Protein AF-X0SQ34-F1 (afdb_monomer_lite)

Secondary structure (DSSP, 8-state):
-EEE-TT---SSTT------TT--S---SS-EEE-EEEEEEEETTTTEEEEEEEEEEEEGGGTEEEEEEEEEEE-SS-EEEE--TTTT--SS----TT--SEEEEETSPPTTSS-GGGHHHHHHTT----SSS--BTTB-SPPP-GGG-EEEEEEEETTEEEEEEEEESSSSEEEEEEEETTTTTEEEEEEEEETTEEEEEEEEEEEEETTEEEEEEEEEEEE-TTS-EEEEEEEE-S----SPPPPGGGG--PPPTT-EEEETTTTEEEEPPPTTS--EEHHHHHTT-

Organism: NCBI:txid412755

pLDDT: mean 91.39, std 11.98, range [37.41, 98.62]

Sequence (289 aa):
ETVVMRGAYSNEPDTLEQMPSDISGDVPPEDYKYDFDITLILDFNENRVRREFNREIFYLSEARFIPDSEVDLFDGKLFQNYAPLAANTSSRYRPPKYQPELTLVGTKAPMMFFRTIDKPVFLALGIVPTSKTPLTPRKLKLALAESYFSFGGKSRYKDREVVVLTYSRSAKMTCELWVDLSRDSSIVRVIHKGGSQETGRLEIAHQETKDGWYPKSWTWTTFDSQNRISSIDTVSVTEMAFGEMFDVAQFHVEPTPGMVVCDATRDVRYVQGKPGRPNIMVDSLKIKE

Foldseek 3Di:
DKKFAPPLDDPDPPDSDHQDPPQDDDQDPGIDDWDKDWDWDADQVLLWIKIWIWIWDQPRNPRDIWTWIWIWFDLSFWTKIATAQVRRDDPVDGPPLQDARMEGQGRDFDPPPDDPQNVQQLLQVVHDAALVRHCGSNPSDDDDDPVQWDWPQWDDDPHAIWTWIKGARDPQKIKIFTFGVVFVRRGQKMFIDRHPATQKIKGFDWDQDPVGIGGQKMKIWGADPVRHTRMIDIDGDPDDDPDDDDDSVSRDDDQDAQGWYQYPVVRFIWGDHDVPDDTHGPVVVVVVD

Structure (mmCIF, N/CA/C/O backbone):
data_AF-X0SQ34-F1
#
_entry.id   AF-X0SQ34-F1
#
loop_
_atom_site.group_PDB
_atom_site.id
_atom_site.type_symbol
_atom_site.label_atom_id
_atom_site.label_alt_id
_atom_site.label_comp_id
_atom_site.label_asym_id
_atom_site.label_entity_id
_atom_site.label_seq_id
_atom_site.pdbx_PDB_ins_code
_atom_site.Cartn_x
_atom_site.Cartn_y
_atom_site.Cartn_z
_atom_site.occupancy
_atom_site.B_iso_or_equiv
_atom_site.auth_seq_id
_atom_site.auth_comp_id
_atom_site.auth_asym_id
_atom_site.auth_atom_id
_atom_site.pdbx_PDB_model_num
ATOM 1 N N . GLU A 1 1 ? -10.624 6.491 -5.627 1.00 93.00 1 GLU A N 1
ATOM 2 C CA . GLU A 1 1 ? -10.433 7.945 -5.809 1.00 93.00 1 GLU A CA 1
ATOM 3 C C . GLU A 1 1 ? -9.508 8.482 -4.724 1.00 93.00 1 GLU A C 1
ATOM 5 O O . GLU A 1 1 ? -9.705 8.179 -3.549 1.00 93.00 1 GLU A O 1
ATOM 10 N N . THR A 1 2 ? -8.523 9.281 -5.106 1.00 89.88 2 THR A N 1
ATOM 11 C CA . THR A 1 2 ? -7.710 10.113 -4.220 1.00 89.88 2 THR A CA 1
ATOM 12 C C . THR A 1 2 ? -7.991 11.577 -4.523 1.00 89.88 2 THR A C 1
ATOM 14 O O . THR A 1 2 ? -8.048 11.971 -5.685 1.00 89.88 2 THR A O 1
ATOM 17 N N . VAL A 1 3 ? -8.107 12.387 -3.473 1.00 89.81 3 VAL A N 1
ATOM 18 C CA . VAL A 1 3 ? -8.137 13.849 -3.527 1.00 89.81 3 VAL A CA 1
ATOM 19 C C . VAL A 1 3 ? -6.891 14.385 -2.829 1.00 89.81 3 VAL A C 1
ATOM 21 O O . VAL A 1 3 ? -6.697 14.137 -1.638 1.00 89.81 3 VAL A O 1
ATOM 24 N N . VAL A 1 4 ? -6.052 15.125 -3.549 1.00 85.62 4 VAL A N 1
ATOM 25 C CA . VAL A 1 4 ? -4.894 15.841 -2.998 1.00 85.62 4 VAL A CA 1
ATOM 26 C C . VAL A 1 4 ? -5.234 17.319 -2.938 1.00 85.62 4 VAL A C 1
ATOM 28 O O . VAL A 1 4 ? -5.582 17.920 -3.955 1.00 85.62 4 VAL A O 1
ATOM 31 N N . MET A 1 5 ? -5.138 17.903 -1.746 1.00 86.25 5 MET A N 1
ATOM 32 C CA . MET A 1 5 ? -5.493 19.304 -1.552 1.00 86.25 5 MET A CA 1
ATOM 33 C C . MET A 1 5 ? -4.461 20.212 -2.217 1.00 86.25 5 MET A C 1
ATOM 35 O O . MET A 1 5 ? -3.254 19.942 -2.195 1.00 86.25 5 MET A O 1
ATOM 39 N N . ARG A 1 6 ? -4.921 21.329 -2.777 1.00 82.56 6 ARG A N 1
ATOM 40 C CA . ARG A 1 6 ? -4.040 22.337 -3.369 1.00 82.56 6 ARG A CA 1
ATOM 41 C C . ARG A 1 6 ? -2.921 22.732 -2.398 1.00 82.56 6 ARG A C 1
ATOM 43 O O . ARG A 1 6 ? -3.161 23.166 -1.272 1.00 82.56 6 ARG A O 1
ATOM 50 N N . GLY A 1 7 ? -1.682 22.667 -2.880 1.00 73.94 7 GLY A N 1
ATOM 51 C CA . GLY A 1 7 ? -0.488 23.031 -2.111 1.00 73.94 7 GLY A CA 1
ATOM 52 C C . GLY A 1 7 ? 0.046 21.910 -1.214 1.00 73.94 7 GLY A C 1
ATOM 53 O O . GLY A 1 7 ? 1.052 22.123 -0.543 1.00 73.94 7 GLY A O 1
ATOM 54 N N . ALA A 1 8 ? -0.576 20.727 -1.229 1.00 71.12 8 ALA A N 1
ATOM 55 C CA . ALA A 1 8 ? -0.140 19.531 -0.508 1.00 71.12 8 ALA A CA 1
ATOM 56 C C . ALA A 1 8 ? 0.511 18.489 -1.440 1.00 71.12 8 ALA A C 1
ATOM 58 O O . ALA A 1 8 ? 0.325 17.286 -1.273 1.00 71.12 8 ALA A O 1
ATOM 59 N N . TYR A 1 9 ? 1.258 18.946 -2.446 1.00 65.12 9 TYR A N 1
ATOM 60 C CA . TYR A 1 9 ? 1.935 18.063 -3.393 1.00 65.12 9 TYR A CA 1
ATOM 61 C C . TYR A 1 9 ? 3.178 17.462 -2.735 1.00 65.12 9 TYR A C 1
ATOM 63 O O . TYR A 1 9 ? 4.164 18.164 -2.512 1.00 65.12 9 TYR A O 1
ATOM 71 N N . SER A 1 10 ? 3.130 16.171 -2.420 1.00 51.31 10 SER A N 1
ATOM 72 C CA . SER A 1 10 ? 4.310 15.387 -2.068 1.00 51.31 10 SER A CA 1
ATOM 73 C C . SER A 1 10 ? 4.622 14.398 -3.186 1.00 51.31 10 SER A C 1
ATOM 75 O O . SER A 1 10 ? 3.721 13.894 -3.856 1.00 51.31 10 SER A O 1
ATOM 77 N N . ASN A 1 11 ? 5.910 14.113 -3.386 1.00 42.69 11 ASN A N 1
ATOM 78 C CA . ASN A 1 11 ? 6.345 13.079 -4.327 1.00 42.69 11 ASN A CA 1
ATOM 79 C C . ASN A 1 11 ? 6.162 11.660 -3.770 1.00 42.69 11 ASN A C 1
ATOM 81 O O . ASN A 1 11 ? 6.199 10.708 -4.537 1.00 42.69 11 ASN A O 1
ATOM 85 N N . GLU A 1 12 ? 5.908 11.511 -2.468 1.00 42.19 12 GLU A N 1
ATOM 86 C CA . GLU A 1 12 ? 5.560 10.245 -1.822 1.00 42.19 12 GLU A CA 1
ATOM 87 C C . GLU A 1 12 ? 4.684 10.499 -0.578 1.00 42.19 12 GLU A C 1
ATOM 89 O O . GLU A 1 12 ? 4.778 11.569 0.034 1.00 42.19 12 GLU A O 1
ATOM 94 N N . PRO A 1 13 ? 3.825 9.547 -0.169 1.00 37.41 13 PRO A N 1
ATOM 95 C CA . PRO A 1 13 ? 2.872 9.725 0.933 1.00 37.41 13 PRO A CA 1
ATOM 96 C C . PRO A 1 13 ? 3.484 9.973 2.327 1.00 37.41 13 PRO A C 1
ATOM 98 O O . PRO A 1 13 ? 2.730 10.298 3.240 1.00 37.41 13 PRO A O 1
ATOM 101 N N . ASP A 1 14 ? 4.807 9.869 2.512 1.00 39.81 14 ASP A N 1
ATOM 102 C CA . ASP A 1 14 ? 5.447 9.964 3.837 1.00 39.81 14 ASP A CA 1
ATOM 103 C C . ASP A 1 14 ? 6.488 11.096 3.994 1.00 39.81 14 ASP A C 1
ATOM 105 O O . ASP A 1 14 ? 7.053 11.256 5.080 1.00 39.81 14 ASP A O 1
ATOM 109 N N . THR A 1 15 ? 6.709 11.947 2.984 1.00 39.12 15 THR A N 1
ATOM 110 C CA . THR A 1 15 ? 7.595 13.120 3.106 1.00 39.12 15 THR A CA 1
ATOM 111 C C . THR A 1 15 ? 6.944 14.381 2.533 1.00 39.12 15 THR A C 1
ATOM 113 O O . THR A 1 15 ? 6.962 14.654 1.336 1.00 39.12 15 THR A O 1
ATOM 116 N N . LEU A 1 16 ? 6.371 15.202 3.420 1.00 41.66 16 LEU A N 1
ATOM 117 C CA . LEU A 1 16 ? 6.029 16.601 3.133 1.00 41.66 16 LEU A CA 1
ATOM 118 C C . LEU A 1 16 ? 7.324 17.430 3.064 1.00 41.66 16 LEU A C 1
ATOM 120 O O . LEU A 1 16 ? 7.581 18.274 3.922 1.00 41.66 16 LEU A O 1
ATOM 124 N N . GLU A 1 17 ? 8.187 17.147 2.092 1.00 45.94 17 GLU A N 1
ATOM 125 C CA . GLU A 1 17 ? 9.281 18.056 1.765 1.00 45.94 17 GLU A CA 1
ATOM 126 C C . GLU A 1 17 ? 8.731 19.245 0.975 1.00 45.94 17 GLU A C 1
ATOM 128 O O . GLU A 1 17 ? 7.802 19.121 0.175 1.00 45.94 17 GLU A O 1
ATOM 133 N N . GLN A 1 18 ? 9.270 20.430 1.265 1.00 52.47 18 GLN A N 1
ATOM 134 C CA . GLN A 1 18 ? 8.918 21.658 0.563 1.00 52.47 18 GLN A CA 1
ATOM 135 C C . GLN A 1 18 ? 9.184 21.470 -0.931 1.00 52.47 18 GLN A C 1
ATOM 137 O O . GLN A 1 18 ? 10.230 20.940 -1.303 1.00 52.47 18 GLN A O 1
ATOM 142 N N . MET A 1 19 ? 8.243 21.912 -1.770 1.00 56.28 19 MET A N 1
ATOM 143 C CA . MET A 1 19 ? 8.420 21.937 -3.220 1.00 56.28 19 MET A CA 1
ATOM 144 C C . MET A 1 19 ? 9.808 22.478 -3.581 1.00 56.28 19 MET A C 1
ATOM 146 O O . MET A 1 19 ? 10.145 23.578 -3.127 1.00 56.28 19 MET A O 1
ATOM 150 N N . PRO A 1 20 ? 10.596 21.750 -4.393 1.00 61.44 20 PRO A N 1
ATOM 151 C CA . PRO A 1 20 ? 11.814 22.297 -4.960 1.00 61.44 20 PRO A CA 1
ATOM 152 C C . PRO A 1 20 ? 11.520 23.653 -5.609 1.00 61.44 20 PRO A C 1
ATOM 154 O O . PRO A 1 20 ? 10.543 23.816 -6.342 1.00 61.44 20 PRO A O 1
ATOM 157 N N . SER A 1 21 ? 12.341 24.656 -5.304 1.00 59.69 21 SER A N 1
ATOM 158 C CA . SER A 1 21 ? 12.159 26.030 -5.791 1.00 59.69 21 SER A CA 1
ATOM 159 C C . SER A 1 21 ? 12.317 26.171 -7.313 1.00 59.69 21 SER A C 1
ATOM 161 O O . SER A 1 21 ? 12.107 27.252 -7.855 1.00 59.69 21 SER A O 1
ATOM 163 N N . ASP A 1 22 ? 12.730 25.100 -7.988 1.00 63.41 22 ASP A N 1
ATOM 164 C CA . ASP A 1 22 ? 13.074 24.996 -9.403 1.00 63.41 22 ASP A CA 1
ATOM 165 C C . ASP A 1 22 ? 12.063 24.179 -10.229 1.00 63.41 22 ASP A C 1
ATOM 167 O O . ASP A 1 22 ? 12.343 23.849 -11.383 1.00 63.41 22 ASP A O 1
ATOM 171 N N . ILE A 1 23 ? 10.870 23.882 -9.694 1.00 60.41 23 ILE A N 1
ATOM 172 C CA . ILE A 1 23 ? 9.804 23.264 -10.495 1.00 60.41 23 ILE A CA 1
ATOM 173 C C . ILE A 1 23 ? 9.396 24.235 -11.606 1.00 60.41 23 ILE A C 1
ATOM 175 O O . ILE A 1 23 ? 8.755 25.261 -11.375 1.00 60.41 23 ILE A O 1
ATOM 179 N N . SER A 1 24 ? 9.764 23.889 -12.836 1.00 56.50 24 SER A N 1
ATOM 180 C CA . SER A 1 24 ? 9.346 24.600 -14.038 1.00 56.50 24 SER A CA 1
ATOM 181 C C . SER A 1 24 ? 8.052 23.980 -14.562 1.00 56.50 24 SER A C 1
ATOM 183 O O . SER A 1 24 ? 8.059 23.090 -15.405 1.00 56.50 24 SER A O 1
ATOM 185 N N . GLY A 1 25 ? 6.915 24.431 -14.032 1.00 63.69 25 GLY A N 1
ATOM 186 C CA . GLY A 1 25 ? 5.612 24.074 -14.584 1.00 63.69 25 GLY A CA 1
ATOM 187 C C . GLY A 1 25 ? 4.428 24.483 -13.717 1.00 63.69 25 GLY A C 1
ATOM 188 O O . GLY A 1 25 ? 4.578 24.826 -12.544 1.00 63.69 25 GLY A O 1
ATOM 189 N N . ASP A 1 26 ? 3.244 24.453 -14.324 1.00 68.19 26 ASP A N 1
ATOM 190 C CA . ASP A 1 26 ? 1.996 24.830 -13.670 1.00 68.19 26 ASP A CA 1
ATOM 191 C C . ASP A 1 26 ? 1.563 23.718 -12.710 1.00 68.19 26 ASP A C 1
ATOM 193 O O . ASP A 1 26 ? 0.950 22.718 -13.086 1.00 68.19 26 ASP A O 1
ATOM 197 N N . VAL A 1 27 ? 1.897 23.894 -11.435 1.00 74.06 27 VAL A N 1
ATOM 198 C CA . VAL A 1 27 ? 1.287 23.135 -10.343 1.00 74.06 27 VAL A CA 1
ATOM 199 C C . VAL A 1 27 ? -0.235 23.341 -10.401 1.00 74.06 27 VAL A C 1
ATOM 201 O O . VAL A 1 27 ? -0.666 24.487 -10.570 1.00 74.06 27 VAL A O 1
ATOM 204 N N . PRO A 1 28 ? -1.068 22.292 -10.229 1.00 76.56 28 PRO A N 1
ATOM 205 C CA . PRO A 1 28 ? -2.512 22.447 -10.333 1.00 76.56 28 PRO A CA 1
ATOM 206 C C . PRO A 1 28 ? -3.041 23.574 -9.415 1.00 76.56 28 PRO A C 1
ATOM 208 O O . PRO A 1 28 ? -2.671 23.660 -8.236 1.00 76.56 28 PRO A O 1
ATOM 211 N N . PRO A 1 29 ? -3.880 24.489 -9.932 1.00 79.50 29 PRO A N 1
ATOM 212 C CA . PRO A 1 29 ? -4.368 25.636 -9.160 1.00 79.50 29 PRO A CA 1
ATOM 213 C C . PRO A 1 29 ? -5.489 25.273 -8.170 1.00 79.50 29 PRO A C 1
ATOM 215 O O . PRO A 1 29 ? -5.880 26.114 -7.352 1.00 79.50 29 PRO A O 1
ATOM 218 N N . GLU A 1 30 ? -5.995 24.042 -8.247 1.00 87.81 30 GLU A N 1
ATOM 219 C CA . GLU A 1 30 ? -7.148 23.497 -7.528 1.00 87.81 30 GLU A CA 1
ATOM 220 C C . GLU A 1 30 ? -6.803 22.128 -6.926 1.00 87.81 30 GLU A C 1
ATOM 222 O O . GLU A 1 30 ? -5.730 21.580 -7.189 1.00 87.81 30 GLU A O 1
ATOM 227 N N . ASP A 1 31 ? -7.707 21.586 -6.107 1.00 88.75 31 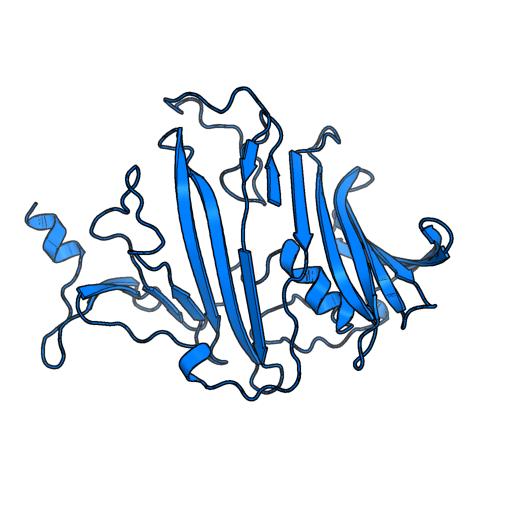ASP A N 1
ATOM 228 C CA . ASP A 1 31 ? -7.574 20.227 -5.587 1.00 88.75 31 ASP A CA 1
ATOM 229 C C . ASP A 1 31 ? -7.520 19.230 -6.742 1.00 88.75 31 ASP A C 1
ATOM 231 O O . ASP A 1 31 ? -8.298 19.298 -7.698 1.00 88.75 31 ASP A O 1
ATOM 235 N N . TYR A 1 32 ? -6.605 18.278 -6.634 1.00 85.81 32 TYR A N 1
ATOM 236 C CA . TYR A 1 32 ? -6.419 17.272 -7.657 1.00 85.81 32 TYR A CA 1
ATOM 237 C C . TYR A 1 32 ? -7.154 15.987 -7.295 1.00 85.81 32 TYR A C 1
ATOM 239 O O . TYR A 1 32 ? -7.077 15.529 -6.155 1.00 85.81 32 TYR A O 1
ATOM 247 N N . LYS A 1 33 ? -7.833 15.389 -8.277 1.00 90.56 33 LYS A N 1
ATOM 248 C CA . LYS A 1 33 ? -8.540 14.119 -8.126 1.00 90.56 33 LYS A CA 1
ATOM 249 C C . LYS A 1 33 ? -8.058 13.110 -9.146 1.00 90.56 33 LYS A C 1
ATOM 251 O O . LYS A 1 33 ? -7.963 13.439 -10.324 1.00 90.56 33 LYS A O 1
ATOM 256 N N . TYR A 1 34 ? -7.823 11.887 -8.694 1.00 89.31 34 TYR A N 1
ATOM 257 C CA . TYR A 1 34 ? -7.509 10.772 -9.575 1.00 89.31 34 TYR A CA 1
ATOM 258 C C . TYR A 1 34 ? -8.078 9.468 -9.053 1.00 89.31 34 TYR A C 1
ATOM 260 O O . TYR A 1 34 ? -8.228 9.264 -7.846 1.00 89.31 34 TYR A O 1
ATOM 268 N N . ASP A 1 35 ? -8.361 8.566 -9.978 1.00 92.69 35 ASP A N 1
ATOM 269 C CA . ASP A 1 35 ? -8.730 7.206 -9.645 1.00 92.69 35 ASP A CA 1
ATOM 270 C C . ASP A 1 35 ? -7.501 6.310 -9.565 1.00 92.69 35 ASP A C 1
ATOM 272 O O . ASP A 1 35 ? -6.458 6.553 -10.179 1.00 92.69 35 ASP A O 1
ATOM 276 N N . PHE A 1 36 ? -7.634 5.280 -8.742 1.00 95.31 36 PHE A N 1
ATOM 277 C CA . PHE A 1 36 ? -6.653 4.225 -8.622 1.00 95.31 36 PHE A CA 1
ATOM 278 C C . PHE A 1 36 ? -7.360 2.912 -8.322 1.00 95.31 36 PHE A C 1
ATOM 280 O O . PHE A 1 36 ? -8.404 2.898 -7.663 1.00 95.31 36 PHE A O 1
ATOM 287 N N . ASP A 1 37 ? -6.719 1.830 -8.736 1.00 96.94 37 ASP A N 1
ATOM 288 C CA . ASP A 1 37 ? -7.139 0.462 -8.493 1.00 96.94 37 ASP A CA 1
ATOM 289 C C . ASP A 1 37 ? -6.049 -0.285 -7.729 1.00 96.94 37 ASP A C 1
ATOM 291 O O . ASP A 1 37 ? -4.850 -0.100 -7.969 1.00 96.94 37 ASP A O 1
ATOM 295 N N . ILE A 1 38 ? -6.475 -1.144 -6.803 1.00 97.31 38 ILE A N 1
ATOM 296 C CA . ILE A 1 38 ? -5.591 -2.029 -6.044 1.00 97.31 38 ILE A CA 1
ATOM 297 C C . ILE A 1 38 ? -6.110 -3.451 -6.172 1.00 97.31 38 ILE A C 1
ATOM 299 O O . ILE A 1 38 ? -7.243 -3.729 -5.778 1.00 97.31 38 ILE A O 1
ATOM 303 N N . THR A 1 39 ? -5.246 -4.356 -6.617 1.00 97.94 39 THR A N 1
ATOM 304 C CA . THR A 1 39 ? -5.483 -5.798 -6.511 1.00 97.94 39 THR A CA 1
ATOM 305 C C . THR A 1 39 ? -4.537 -6.359 -5.466 1.00 97.94 39 THR A C 1
ATOM 307 O O . THR A 1 39 ? -3.321 -6.191 -5.566 1.00 97.94 39 THR A O 1
ATOM 310 N N . LEU A 1 40 ? -5.076 -7.045 -4.460 1.00 97.69 40 LEU A N 1
ATOM 311 C CA . LEU A 1 40 ? -4.281 -7.667 -3.409 1.00 97.69 40 LEU A CA 1
ATOM 312 C C . LEU A 1 40 ? -4.576 -9.164 -3.340 1.00 97.69 40 LEU A C 1
ATOM 314 O O . LEU A 1 40 ? -5.686 -9.564 -3.000 1.00 97.69 40 LEU A O 1
ATOM 318 N N . ILE A 1 41 ? -3.562 -9.983 -3.614 1.00 97.56 41 ILE A N 1
ATOM 319 C CA . ILE A 1 41 ? -3.618 -11.439 -3.465 1.00 97.56 41 ILE A CA 1
ATOM 320 C C . ILE A 1 41 ? -2.719 -11.832 -2.296 1.00 97.56 41 ILE A C 1
ATOM 322 O O . ILE A 1 41 ? -1.517 -11.548 -2.295 1.00 97.56 41 ILE A O 1
ATOM 326 N N . LEU A 1 42 ? -3.314 -12.485 -1.297 1.00 97.12 42 LEU A N 1
ATOM 327 C CA . LEU A 1 42 ? -2.654 -12.891 -0.058 1.00 97.12 42 LEU A CA 1
ATOM 328 C C . LEU A 1 42 ? -2.725 -14.407 0.099 1.00 97.12 42 LEU A C 1
ATOM 330 O O . LEU A 1 42 ? -3.790 -14.958 0.377 1.00 97.12 42 LEU A O 1
ATOM 334 N N . ASP A 1 43 ? -1.581 -15.077 0.004 1.00 97.06 43 ASP A N 1
ATOM 335 C CA . ASP A 1 43 ? -1.459 -16.474 0.403 1.00 97.06 43 ASP A CA 1
ATOM 336 C C . ASP A 1 43 ? -0.842 -16.574 1.799 1.00 97.06 43 ASP A C 1
ATOM 338 O O . ASP A 1 43 ? 0.374 -16.515 2.000 1.00 97.06 43 ASP A O 1
ATOM 342 N N . PHE A 1 44 ? -1.718 -16.767 2.777 1.00 95.00 44 PHE A N 1
ATOM 343 C CA . PHE A 1 44 ? -1.369 -16.909 4.184 1.00 95.00 44 PHE A CA 1
ATOM 344 C C . PHE A 1 44 ? -0.672 -18.229 4.543 1.00 95.00 44 PHE A C 1
ATOM 346 O O . PHE A 1 44 ? -0.105 -18.323 5.636 1.00 95.00 44 PHE A O 1
ATOM 353 N N . ASN A 1 45 ? -0.748 -19.258 3.699 1.00 94.00 45 ASN A N 1
ATOM 354 C CA . ASN A 1 45 ? -0.135 -20.557 3.978 1.00 94.00 45 ASN A CA 1
ATOM 355 C C . ASN A 1 45 ? 1.336 -20.552 3.574 1.00 94.00 45 ASN A C 1
ATOM 357 O O . ASN A 1 45 ? 2.188 -20.917 4.381 1.00 94.00 45 ASN A O 1
ATOM 361 N N . GLU A 1 46 ? 1.626 -20.032 2.385 1.00 95.38 46 GLU A N 1
ATOM 362 C CA . GLU A 1 46 ? 2.986 -19.982 1.840 1.00 95.38 46 GLU A CA 1
ATOM 363 C C . GLU A 1 46 ? 3.676 -18.619 2.051 1.00 95.38 46 GLU A C 1
ATOM 365 O O . GLU A 1 46 ? 4.828 -18.433 1.665 1.00 95.38 46 GLU A O 1
ATOM 370 N N . ASN A 1 47 ? 2.992 -17.655 2.685 1.00 96.00 47 ASN A N 1
ATOM 371 C CA . ASN A 1 47 ? 3.427 -16.257 2.815 1.00 96.00 47 ASN A CA 1
ATOM 372 C C . ASN A 1 47 ? 3.788 -15.640 1.456 1.00 96.00 47 ASN A C 1
ATOM 374 O O . ASN A 1 47 ? 4.845 -15.030 1.307 1.00 96.00 47 ASN A O 1
ATOM 378 N N . ARG A 1 48 ? 2.915 -15.810 0.460 1.00 97.50 48 ARG A N 1
ATOM 379 C CA . ARG A 1 48 ? 3.084 -15.213 -0.870 1.00 97.50 48 ARG A CA 1
ATOM 380 C C . ARG A 1 48 ? 2.163 -14.012 -1.009 1.00 97.50 48 ARG A C 1
ATOM 382 O O . ARG A 1 48 ? 1.048 -14.014 -0.486 1.00 97.50 48 ARG A O 1
ATOM 389 N N . VAL A 1 49 ? 2.642 -12.968 -1.671 1.00 98.00 49 VAL A N 1
ATOM 390 C CA . VAL A 1 49 ? 1.900 -11.717 -1.825 1.00 98.00 49 VAL A CA 1
ATOM 391 C C . VAL A 1 49 ? 2.076 -11.171 -3.226 1.00 98.00 49 VAL A C 1
ATOM 393 O O . VAL A 1 49 ? 3.195 -11.083 -3.727 1.00 98.00 49 VAL A O 1
ATOM 396 N N . ARG A 1 50 ? 0.963 -10.771 -3.833 1.00 98.06 50 ARG A N 1
ATOM 397 C CA . ARG A 1 50 ? 0.938 -9.947 -5.037 1.00 98.06 50 ARG A CA 1
ATOM 398 C C . ARG A 1 50 ? 0.098 -8.721 -4.732 1.00 98.06 50 ARG A C 1
ATOM 400 O O . ARG A 1 50 ? -1.049 -8.849 -4.309 1.00 98.06 50 ARG A O 1
ATOM 407 N N . ARG A 1 51 ? 0.675 -7.546 -4.931 1.00 98.00 51 ARG A N 1
ATOM 408 C CA . ARG A 1 51 ? 0.001 -6.265 -4.766 1.00 98.00 51 ARG A CA 1
ATOM 409 C C . ARG A 1 51 ? 0.160 -5.492 -6.062 1.00 98.00 51 ARG A C 1
ATOM 411 O O . ARG A 1 51 ? 1.251 -5.033 -6.371 1.00 98.00 51 ARG A O 1
ATOM 418 N N . GLU A 1 52 ? -0.918 -5.380 -6.818 1.00 98.00 52 GLU A N 1
ATOM 419 C CA . GLU A 1 52 ? -0.971 -4.559 -8.021 1.00 98.00 52 GLU A CA 1
ATOM 420 C C . GLU A 1 52 ? -1.575 -3.207 -7.679 1.00 98.00 52 GLU A C 1
ATOM 422 O O . GLU A 1 52 ? -2.528 -3.114 -6.902 1.00 98.00 52 GLU A O 1
ATOM 427 N N . PHE A 1 53 ? -1.024 -2.165 -8.275 1.00 96.06 53 PHE A N 1
ATOM 428 C CA . PHE A 1 53 ? -1.468 -0.801 -8.105 1.00 96.06 53 PHE A CA 1
ATOM 429 C C . PHE A 1 53 ? -1.491 -0.133 -9.473 1.00 96.06 53 PHE A C 1
ATOM 431 O O . PHE A 1 53 ? -0.477 -0.123 -10.162 1.00 96.06 53 PHE A O 1
ATOM 438 N N . ASN A 1 54 ? -2.632 0.425 -9.866 1.00 96.75 54 ASN A N 1
ATOM 439 C CA . ASN A 1 54 ? -2.766 1.202 -11.096 1.00 96.75 54 ASN A CA 1
ATOM 440 C C . ASN A 1 54 ? -3.321 2.572 -10.733 1.00 96.75 54 ASN A C 1
ATOM 442 O O . ASN A 1 54 ? -4.360 2.652 -10.083 1.00 96.75 54 ASN A O 1
ATOM 446 N N . ARG A 1 55 ? -2.634 3.647 -11.110 1.00 94.62 55 ARG A N 1
ATOM 447 C CA . ARG A 1 55 ? -3.062 5.024 -10.832 1.00 94.62 55 ARG A CA 1
ATOM 448 C C . ARG A 1 55 ? -2.513 5.997 -11.864 1.00 94.62 55 ARG A C 1
ATOM 450 O O . ARG A 1 55 ? -1.716 5.643 -12.729 1.00 94.62 55 ARG A O 1
ATOM 457 N N . GLU A 1 56 ? -2.898 7.252 -11.700 1.00 90.75 56 GLU A N 1
ATOM 458 C CA . GLU A 1 56 ? -2.228 8.393 -12.308 1.00 90.75 56 GLU A CA 1
ATOM 459 C C . GLU A 1 56 ? -1.512 9.195 -11.212 1.00 90.75 56 GLU A C 1
ATOM 461 O O . GLU A 1 56 ? -2.098 9.483 -10.168 1.00 90.75 56 GLU A O 1
ATOM 466 N N . ILE A 1 57 ? -0.239 9.542 -11.419 1.00 87.50 57 ILE A N 1
ATOM 467 C CA . ILE A 1 57 ? 0.537 10.366 -10.478 1.00 87.50 57 ILE A CA 1
ATOM 468 C C . ILE A 1 57 ? 0.931 11.691 -11.112 1.00 87.50 57 ILE A C 1
ATOM 470 O O . ILE A 1 57 ? 1.218 11.756 -12.307 1.00 87.50 57 ILE A O 1
ATOM 474 N N . PHE A 1 58 ? 0.991 12.751 -10.303 1.00 84.12 58 PHE A N 1
ATOM 475 C CA . PHE A 1 58 ? 1.613 14.002 -10.727 1.00 84.12 58 PHE A CA 1
ATOM 476 C C . PHE A 1 58 ? 3.130 13.861 -10.648 1.00 84.12 58 PHE A C 1
ATOM 478 O O . PHE A 1 58 ? 3.700 13.805 -9.559 1.00 84.12 58 PHE A O 1
ATOM 485 N N . TYR A 1 59 ? 3.797 13.811 -11.794 1.00 84.38 59 TYR A N 1
ATOM 486 C CA . TYR A 1 59 ? 5.246 13.763 -11.850 1.00 84.38 59 TYR A CA 1
ATOM 487 C C . TYR A 1 59 ? 5.816 15.178 -11.773 1.00 84.38 59 TYR A C 1
ATOM 489 O O . TYR A 1 59 ? 5.863 15.911 -12.763 1.00 84.38 59 TYR A O 1
ATOM 497 N N . LEU A 1 60 ? 6.229 15.566 -10.564 1.00 79.38 60 LEU A N 1
ATOM 498 C CA . LEU A 1 60 ? 6.588 16.941 -10.218 1.00 79.38 60 LEU A CA 1
ATOM 499 C C . LEU A 1 60 ? 7.704 17.528 -11.087 1.00 79.38 60 LEU A C 1
ATOM 501 O O . LEU A 1 60 ? 7.622 18.693 -11.460 1.00 79.38 60 LEU A O 1
ATOM 505 N N . SER A 1 61 ? 8.715 16.734 -11.453 1.00 78.69 61 SER A N 1
ATOM 506 C CA . SER A 1 61 ? 9.840 17.208 -12.275 1.00 78.69 61 SER A CA 1
ATOM 507 C C . SER A 1 61 ? 9.435 17.601 -13.695 1.00 78.69 61 SER A C 1
ATOM 509 O O . SER A 1 61 ? 10.151 18.355 -14.343 1.00 78.69 61 SER A O 1
ATOM 511 N N . GLU A 1 62 ? 8.309 17.088 -14.186 1.00 83.19 62 GLU A N 1
ATOM 512 C CA . GLU A 1 62 ? 7.783 17.394 -15.520 1.00 83.19 62 GLU A CA 1
ATOM 513 C C . GLU A 1 62 ? 6.441 18.138 -15.468 1.00 83.19 62 GLU A C 1
ATOM 515 O O . GLU A 1 62 ? 5.837 18.375 -16.513 1.00 83.19 62 GLU A O 1
ATOM 520 N N . ALA A 1 63 ? 5.968 18.465 -14.259 1.00 83.62 63 ALA A N 1
ATOM 521 C CA . ALA A 1 63 ? 4.690 19.112 -13.980 1.00 83.62 63 ALA A CA 1
ATOM 522 C C . ALA A 1 63 ? 3.512 18.529 -14.784 1.00 83.62 63 ALA A C 1
ATOM 524 O O . ALA A 1 63 ? 2.670 19.255 -15.316 1.00 83.62 63 ALA A O 1
ATOM 525 N N . ARG A 1 64 ? 3.455 17.198 -14.904 1.00 86.12 64 ARG A N 1
ATOM 526 C CA . ARG A 1 64 ? 2.401 16.509 -15.655 1.00 86.12 64 ARG A CA 1
ATOM 527 C C . ARG A 1 64 ? 1.975 15.220 -14.990 1.00 86.12 64 ARG A C 1
ATOM 529 O O . ARG A 1 64 ? 2.734 14.592 -14.260 1.00 86.12 64 ARG A O 1
ATOM 536 N N . PHE A 1 65 ? 0.764 14.807 -15.320 1.00 86.38 65 PHE A N 1
ATOM 537 C CA . PHE A 1 65 ? 0.241 13.513 -14.933 1.00 86.38 65 PHE A CA 1
ATOM 538 C C . PHE A 1 65 ? 0.781 12.404 -15.826 1.00 86.38 65 PHE A C 1
ATOM 540 O O . PHE A 1 65 ? 0.835 12.552 -17.053 1.00 86.38 65 PHE A O 1
ATOM 547 N N . ILE A 1 66 ? 1.195 11.308 -15.197 1.00 92.50 66 ILE A N 1
ATOM 548 C CA . ILE A 1 66 ? 1.703 10.119 -15.875 1.00 92.50 66 ILE A CA 1
ATOM 549 C C . ILE A 1 66 ? 0.999 8.872 -15.329 1.00 92.50 66 ILE A C 1
ATOM 551 O O . ILE A 1 66 ? 0.679 8.830 -14.135 1.00 92.50 66 ILE A O 1
ATOM 555 N N . PRO A 1 67 ? 0.746 7.860 -16.178 1.00 95.94 67 PRO A N 1
ATOM 556 C CA . PRO A 1 67 ? 0.297 6.565 -15.692 1.00 95.94 67 PRO A CA 1
ATOM 557 C C . PRO A 1 67 ? 1.376 5.944 -14.800 1.00 95.94 67 PRO A C 1
ATOM 559 O O . PRO A 1 67 ? 2.565 6.041 -15.107 1.00 95.94 67 PRO A O 1
ATOM 562 N N . ASP A 1 68 ? 0.945 5.305 -13.719 1.00 95.62 68 ASP A N 1
ATOM 563 C CA . ASP A 1 68 ? 1.800 4.580 -12.784 1.00 95.62 68 ASP A CA 1
ATOM 564 C C . ASP A 1 68 ? 1.140 3.241 -12.436 1.00 95.62 68 ASP A C 1
ATOM 566 O O . ASP A 1 68 ? 0.138 3.173 -11.717 1.00 95.62 68 ASP A O 1
ATOM 570 N N . SER A 1 69 ? 1.684 2.182 -13.025 1.00 97.56 69 SER A N 1
ATOM 571 C CA . SER A 1 69 ? 1.285 0.792 -12.846 1.00 97.56 69 SER A CA 1
ATOM 572 C C . SER A 1 69 ? 2.456 0.015 -12.262 1.00 97.56 69 SER A C 1
ATOM 574 O O . SER A 1 69 ? 3.524 -0.077 -12.875 1.00 97.56 69 SER A O 1
ATOM 576 N N . GLU A 1 70 ? 2.240 -0.543 -11.078 1.00 97.38 70 GLU A N 1
ATOM 577 C CA . GLU A 1 70 ? 3.252 -1.200 -10.261 1.00 97.38 70 GLU A CA 1
ATOM 578 C C . GLU A 1 70 ? 2.695 -2.514 -9.704 1.00 97.38 70 GLU A C 1
ATOM 580 O O . GLU A 1 70 ? 1.551 -2.589 -9.256 1.00 97.38 70 GLU A O 1
ATOM 585 N N . VAL A 1 71 ? 3.513 -3.562 -9.721 1.00 98.12 71 VAL A N 1
ATOM 586 C CA . VAL A 1 71 ? 3.195 -4.869 -9.152 1.00 98.12 71 VAL A CA 1
ATOM 587 C C . VAL A 1 71 ? 4.311 -5.279 -8.200 1.00 98.12 71 VAL A C 1
ATOM 589 O O . VAL A 1 71 ? 5.397 -5.682 -8.620 1.00 98.12 71 VAL A O 1
ATOM 592 N N . ASP A 1 72 ? 4.020 -5.203 -6.906 1.00 98.00 72 ASP A N 1
ATOM 593 C CA . ASP A 1 72 ? 4.891 -5.691 -5.847 1.00 98.00 72 ASP A CA 1
ATOM 594 C C . ASP A 1 72 ? 4.630 -7.177 -5.603 1.00 98.00 72 ASP A C 1
ATOM 596 O O . ASP A 1 72 ? 3.495 -7.619 -5.391 1.00 98.00 72 ASP A O 1
ATOM 600 N N . LEU A 1 73 ? 5.701 -7.963 -5.623 1.00 98.19 73 LEU A N 1
ATOM 601 C CA . LEU A 1 73 ? 5.648 -9.418 -5.592 1.00 98.19 73 LEU A CA 1
ATOM 602 C C . LEU A 1 73 ? 6.529 -9.948 -4.473 1.00 98.19 73 LEU A C 1
ATOM 604 O O . LEU A 1 73 ? 7.654 -9.487 -4.260 1.00 98.19 73 LEU A O 1
ATOM 608 N N . PHE A 1 74 ? 6.022 -10.959 -3.783 1.00 98.19 74 PHE A N 1
ATOM 609 C CA . PHE A 1 74 ? 6.791 -11.788 -2.879 1.00 98.19 74 PHE A CA 1
ATOM 610 C C . PHE A 1 74 ? 6.348 -13.241 -3.031 1.00 98.19 74 PHE A C 1
ATOM 612 O O . PHE A 1 74 ? 5.231 -13.595 -2.661 1.00 98.19 74 PHE A O 1
ATOM 619 N N . ASP A 1 75 ? 7.229 -14.098 -3.539 1.00 97.44 75 ASP A N 1
ATOM 620 C CA . ASP A 1 75 ? 6.935 -15.514 -3.815 1.00 97.44 75 ASP A CA 1
ATOM 621 C C . ASP A 1 75 ? 7.143 -16.440 -2.597 1.00 97.44 75 ASP A C 1
ATOM 623 O O . ASP A 1 75 ? 7.202 -17.663 -2.730 1.00 97.44 75 ASP A O 1
ATOM 627 N N . GLY A 1 76 ? 7.280 -15.864 -1.398 1.00 96.38 76 GLY A N 1
ATOM 628 C CA . GLY A 1 76 ? 7.673 -16.568 -0.174 1.00 96.38 76 GLY A CA 1
ATOM 629 C C . GLY A 1 76 ? 9.188 -16.555 0.071 1.00 96.38 76 GLY A C 1
ATOM 630 O O . GLY A 1 76 ? 9.646 -16.788 1.196 1.00 96.38 76 GLY A O 1
ATOM 631 N N . LYS A 1 77 ? 10.000 -16.220 -0.940 1.00 96.69 77 LYS A N 1
ATOM 632 C CA . LYS A 1 77 ? 11.469 -16.190 -0.851 1.00 96.69 77 LYS A CA 1
ATOM 633 C C . LYS A 1 77 ? 12.047 -14.853 -1.298 1.00 96.69 77 LYS A C 1
ATOM 635 O O . LYS A 1 77 ? 12.799 -14.233 -0.529 1.00 96.69 77 LYS A O 1
ATOM 640 N N . LEU A 1 78 ? 11.692 -14.418 -2.499 1.00 97.25 78 LEU A N 1
ATOM 641 C CA . LEU A 1 78 ? 12.257 -13.284 -3.212 1.00 97.25 78 LEU A CA 1
ATOM 642 C C . LEU A 1 78 ? 11.207 -12.200 -3.439 1.00 97.25 78 LEU A C 1
ATOM 644 O O . LEU A 1 78 ? 10.039 -12.475 -3.699 1.00 97.25 78 LEU A O 1
ATOM 648 N N . PHE A 1 79 ? 11.662 -10.958 -3.338 1.00 98.44 79 PHE A N 1
ATOM 649 C CA . PHE A 1 79 ? 10.914 -9.771 -3.704 1.00 98.44 79 PHE A CA 1
ATOM 650 C C . PHE A 1 79 ? 11.208 -9.394 -5.153 1.00 98.44 79 PHE A C 1
ATOM 652 O O . PHE A 1 79 ? 12.372 -9.370 -5.577 1.00 98.44 79 PHE A O 1
ATOM 659 N N . GLN A 1 80 ? 10.154 -9.041 -5.878 1.00 98.06 80 GLN A N 1
ATOM 660 C CA . GLN A 1 80 ? 10.241 -8.394 -7.180 1.00 98.06 80 GLN A CA 1
ATOM 661 C C . GLN A 1 80 ? 9.320 -7.176 -7.196 1.00 98.06 80 GLN A C 1
ATOM 663 O O . GLN A 1 80 ? 8.316 -7.130 -6.488 1.00 98.06 80 GLN A O 1
ATOM 668 N N . ASN A 1 81 ? 9.677 -6.201 -8.014 1.00 97.62 81 ASN A N 1
ATOM 669 C CA . ASN A 1 81 ? 8.826 -5.071 -8.342 1.00 97.62 81 ASN A CA 1
ATOM 670 C C . ASN A 1 81 ? 8.744 -4.991 -9.865 1.00 97.62 81 ASN A C 1
ATOM 672 O O . ASN A 1 81 ? 9.779 -5.013 -10.535 1.00 97.62 81 ASN A O 1
ATOM 676 N N . TYR A 1 82 ? 7.532 -4.987 -10.406 1.00 98.25 82 TYR A N 1
ATOM 677 C CA . TYR A 1 82 ? 7.285 -5.008 -11.840 1.00 98.25 82 TYR A CA 1
ATOM 678 C C . TYR A 1 82 ? 6.438 -3.802 -12.252 1.00 98.25 82 TYR A C 1
ATOM 680 O O . TYR A 1 82 ? 5.311 -3.650 -11.799 1.00 98.25 82 TYR A O 1
ATOM 688 N N . ALA A 1 83 ? 6.979 -2.964 -13.129 1.00 98.12 83 ALA A N 1
ATOM 689 C CA . ALA A 1 83 ? 6.350 -1.791 -13.715 1.00 98.12 83 ALA A CA 1
ATOM 690 C C . ALA A 1 83 ? 6.246 -1.992 -15.242 1.00 98.12 83 ALA A C 1
ATOM 692 O O . ALA A 1 83 ? 7.189 -1.677 -15.977 1.00 98.12 83 ALA A O 1
ATOM 693 N N . PRO A 1 84 ? 5.133 -2.551 -15.756 1.00 97.62 84 PRO A N 1
ATOM 694 C CA . PRO A 1 84 ? 5.002 -2.882 -17.174 1.00 97.62 84 PRO A CA 1
ATOM 695 C C . PRO A 1 84 ? 5.138 -1.636 -18.059 1.00 97.62 84 PRO A C 1
ATOM 697 O O . PRO A 1 84 ? 4.380 -0.677 -17.887 1.00 97.62 84 PRO A O 1
ATOM 700 N N . LEU A 1 85 ? 6.028 -1.647 -19.061 1.00 97.06 85 LEU A N 1
ATOM 701 C CA . LEU A 1 85 ? 6.230 -0.481 -19.936 1.00 97.06 85 LEU A CA 1
ATOM 702 C C . LEU A 1 85 ? 4.942 -0.068 -20.659 1.00 97.06 85 LEU A C 1
ATOM 704 O O . LEU A 1 85 ? 4.665 1.121 -20.803 1.00 97.06 85 LEU A O 1
ATOM 708 N N . ALA A 1 86 ? 4.154 -1.045 -21.111 1.00 97.38 86 ALA A N 1
ATOM 709 C CA . ALA A 1 86 ? 2.911 -0.795 -21.836 1.00 97.38 86 ALA A CA 1
ATOM 710 C C . ALA A 1 86 ? 1.859 -0.083 -20.969 1.00 97.38 86 ALA A C 1
ATOM 712 O O . ALA A 1 86 ? 1.221 0.847 -21.449 1.00 97.38 86 ALA A O 1
ATOM 713 N N . ALA A 1 87 ? 1.715 -0.485 -19.701 1.00 97.56 87 ALA A N 1
ATOM 714 C CA . ALA A 1 87 ? 0.777 0.135 -18.762 1.00 97.56 87 ALA A CA 1
ATOM 715 C C . ALA A 1 87 ? 1.252 1.524 -18.302 1.00 97.56 87 ALA A C 1
ATOM 717 O O . ALA A 1 87 ? 0.440 2.406 -18.052 1.00 97.56 87 ALA A O 1
ATOM 718 N N . ASN A 1 88 ? 2.570 1.735 -18.263 1.00 97.25 88 ASN A N 1
ATOM 719 C CA . ASN A 1 88 ? 3.202 3.004 -17.902 1.00 97.25 88 ASN A CA 1
ATOM 720 C C . ASN A 1 88 ? 3.461 3.933 -19.104 1.00 97.25 88 ASN A C 1
ATOM 722 O O . ASN A 1 88 ? 4.167 4.930 -18.972 1.00 97.25 88 ASN A O 1
ATOM 726 N N . THR A 1 89 ? 2.917 3.634 -20.289 1.00 96.50 89 THR A N 1
ATOM 727 C CA . THR A 1 89 ? 3.029 4.485 -21.485 1.00 96.50 89 THR A CA 1
ATOM 728 C C . THR A 1 89 ? 1.661 5.041 -21.862 1.00 96.50 89 THR A C 1
ATOM 730 O O . THR A 1 89 ? 0.683 4.308 -21.960 1.00 96.50 89 THR A O 1
ATOM 733 N N . SER A 1 90 ? 1.595 6.340 -22.148 1.00 95.69 90 SER A N 1
ATOM 734 C CA . SER A 1 90 ? 0.408 7.014 -22.677 1.00 95.69 90 SER A CA 1
ATOM 735 C C . SER A 1 90 ? 0.748 7.805 -23.943 1.00 95.69 90 SER A C 1
ATOM 737 O O . SER A 1 90 ? 1.895 7.867 -24.384 1.00 95.69 90 SER A O 1
ATOM 739 N N . SER A 1 91 ? -0.244 8.463 -24.544 1.00 95.12 91 SER A N 1
ATOM 740 C CA . SER A 1 91 ? -0.004 9.389 -25.661 1.00 95.12 91 SER A CA 1
ATOM 741 C C . SER A 1 91 ? 0.809 10.628 -25.262 1.00 95.12 91 SER A C 1
ATOM 743 O O . SER A 1 91 ? 1.340 11.313 -26.134 1.00 95.12 91 SER A O 1
ATOM 745 N N . ARG A 1 92 ? 0.905 10.928 -23.959 1.00 93.31 92 ARG A N 1
ATOM 746 C CA . ARG A 1 92 ? 1.562 12.128 -23.413 1.00 93.31 92 ARG A CA 1
ATOM 747 C C . ARG A 1 92 ? 2.841 11.829 -22.643 1.00 93.31 92 ARG A C 1
ATOM 749 O O . ARG A 1 92 ? 3.611 12.752 -22.390 1.00 93.31 92 ARG A O 1
ATOM 756 N N . TYR A 1 93 ? 3.064 10.576 -22.269 1.00 94.62 93 TYR A N 1
ATOM 757 C CA . TYR A 1 93 ? 4.210 10.159 -21.480 1.00 94.62 93 TYR A CA 1
ATOM 758 C C . TYR A 1 93 ? 4.734 8.814 -21.963 1.00 94.62 93 TYR A C 1
ATOM 760 O O . TYR A 1 93 ? 3.970 7.888 -22.227 1.00 94.62 93 TYR A O 1
ATOM 768 N N . ARG A 1 94 ? 6.057 8.707 -22.043 1.00 96.19 94 ARG A N 1
ATOM 769 C CA . ARG A 1 94 ? 6.743 7.452 -22.306 1.00 96.19 94 ARG A CA 1
ATOM 770 C C . ARG A 1 94 ? 7.909 7.332 -21.327 1.00 96.19 94 ARG A C 1
ATOM 772 O O . ARG A 1 94 ? 8.744 8.240 -21.321 1.00 96.19 94 ARG A O 1
ATOM 779 N N . PRO A 1 95 ? 8.007 6.228 -20.570 1.00 95.00 95 PRO A N 1
ATOM 780 C CA . PRO A 1 95 ? 9.162 5.951 -19.730 1.00 95.00 95 PRO A CA 1
ATOM 781 C C . PRO A 1 95 ? 10.468 6.029 -20.536 1.00 95.00 95 PRO A C 1
ATOM 783 O O . PRO A 1 95 ? 10.486 5.633 -21.712 1.00 95.00 95 PRO A O 1
ATOM 786 N N . PRO A 1 96 ? 11.580 6.508 -19.947 1.00 94.81 96 PRO A N 1
ATOM 787 C CA . PRO A 1 96 ? 12.889 6.440 -20.574 1.00 94.81 96 PRO A CA 1
ATOM 788 C C . PRO A 1 96 ? 13.194 5.035 -21.099 1.00 94.81 96 PRO A C 1
ATOM 790 O O . PRO A 1 96 ? 12.908 4.033 -20.450 1.00 94.81 96 PRO A O 1
ATOM 793 N N . LYS A 1 97 ? 13.841 4.961 -22.266 1.00 94.38 97 LYS A N 1
ATOM 794 C CA . LYS A 1 97 ? 14.123 3.712 -23.000 1.00 94.38 97 LYS A CA 1
ATOM 795 C C . LYS A 1 97 ? 14.750 2.595 -22.151 1.00 94.38 97 LYS A C 1
ATOM 797 O O . LYS A 1 97 ? 14.534 1.426 -22.442 1.00 94.38 97 LYS A O 1
ATOM 802 N N . TYR A 1 98 ? 15.535 2.954 -21.134 1.00 95.31 98 TYR A N 1
ATOM 803 C CA . TYR A 1 98 ? 16.208 2.017 -20.229 1.00 95.31 98 TYR A CA 1
ATOM 804 C C . TYR A 1 98 ? 15.735 2.136 -18.770 1.00 95.31 98 TYR A C 1
ATOM 806 O O . TYR A 1 98 ? 16.498 1.833 -17.840 1.00 95.31 98 TYR A O 1
ATOM 814 N N . GLN A 1 99 ? 14.507 2.617 -18.554 1.00 95.69 99 GLN A N 1
ATOM 815 C CA . GLN A 1 99 ? 13.823 2.462 -17.275 1.00 95.69 99 GLN A CA 1
ATOM 816 C C . GLN A 1 99 ? 13.559 0.965 -17.049 1.00 95.69 99 GLN A C 1
ATOM 818 O O . GLN A 1 99 ? 13.063 0.308 -17.964 1.00 95.69 99 GLN A O 1
ATOM 823 N N . PRO A 1 100 ? 13.932 0.401 -15.885 1.00 97.50 100 PRO A N 1
ATOM 824 C CA . PRO A 1 100 ? 13.625 -0.986 -15.570 1.00 97.50 100 PRO A CA 1
ATOM 825 C C . PRO A 1 100 ? 12.119 -1.231 -15.568 1.00 97.50 100 PRO A C 1
ATOM 827 O O . PRO A 1 100 ? 11.376 -0.485 -14.937 1.00 97.50 100 PRO A O 1
ATOM 830 N N . GLU A 1 101 ? 11.699 -2.297 -16.239 1.00 98.19 101 GLU A N 1
ATOM 831 C CA . GLU A 1 101 ? 10.347 -2.837 -16.112 1.00 98.19 101 GLU A CA 1
ATOM 832 C C . GLU A 1 101 ? 10.282 -3.831 -14.958 1.00 98.19 101 GLU A C 1
ATOM 834 O O . GLU A 1 101 ? 9.278 -3.903 -14.272 1.00 98.19 101 GLU A O 1
ATOM 839 N N . LEU A 1 102 ? 11.352 -4.593 -14.718 1.00 98.44 102 LEU A N 1
ATOM 840 C CA . LEU A 1 102 ? 11.426 -5.561 -13.627 1.00 98.44 102 LEU A CA 1
ATOM 841 C C . LEU A 1 102 ? 12.637 -5.270 -12.750 1.00 98.44 102 LEU A C 1
ATOM 843 O O . LEU A 1 102 ? 13.770 -5.216 -13.227 1.00 98.44 102 LEU A O 1
ATOM 847 N N . THR A 1 103 ? 12.403 -5.144 -11.451 1.00 98.00 103 THR A N 1
ATOM 848 C CA . THR A 1 103 ? 13.450 -5.048 -10.441 1.00 98.00 103 THR A CA 1
ATOM 849 C C . THR A 1 103 ? 13.462 -6.313 -9.591 1.00 98.00 103 THR A C 1
ATOM 851 O O . THR A 1 103 ? 12.505 -6.611 -8.877 1.00 98.00 103 THR A O 1
ATOM 854 N N . LEU A 1 104 ? 14.568 -7.055 -9.641 1.00 97.81 104 LEU A N 1
ATOM 855 C CA . LEU A 1 104 ? 14.848 -8.184 -8.759 1.00 97.81 104 LEU A CA 1
ATOM 856 C C . LEU A 1 104 ? 15.440 -7.636 -7.458 1.00 97.81 104 LEU A C 1
ATOM 858 O O . LEU A 1 104 ? 16.630 -7.326 -7.377 1.00 97.81 104 LEU A O 1
ATOM 862 N N . VAL A 1 105 ? 14.594 -7.482 -6.442 1.00 96.75 105 VAL A N 1
ATOM 863 C CA . VAL A 1 105 ? 14.973 -6.882 -5.152 1.00 96.75 105 VAL A CA 1
ATOM 864 C C . VAL A 1 105 ? 15.734 -7.890 -4.277 1.00 96.75 105 VAL A C 1
ATOM 866 O O . VAL A 1 105 ? 16.585 -7.519 -3.467 1.00 96.75 105 VAL A O 1
ATOM 869 N N . GLY A 1 106 ? 15.461 -9.186 -4.456 1.00 95.81 106 GLY A N 1
ATOM 870 C CA . GLY A 1 106 ? 16.119 -10.268 -3.727 1.00 95.81 106 GLY A CA 1
ATOM 871 C C . GLY A 1 106 ? 15.447 -10.564 -2.392 1.00 95.81 106 GLY A C 1
ATOM 872 O O . GLY A 1 106 ? 14.228 -10.628 -2.298 1.00 95.81 106 GLY A O 1
ATOM 873 N N . THR A 1 107 ? 16.221 -10.794 -1.332 1.00 95.88 107 THR A N 1
ATOM 874 C CA . THR A 1 107 ? 15.664 -11.192 -0.025 1.00 95.88 107 THR A CA 1
ATOM 875 C C . THR A 1 107 ? 15.347 -10.013 0.895 1.00 95.88 107 THR A C 1
ATOM 877 O O . THR A 1 107 ? 14.592 -10.168 1.862 1.00 95.88 107 THR A O 1
ATOM 880 N N . LYS A 1 108 ? 15.888 -8.827 0.617 1.00 90.75 108 LYS A N 1
ATOM 881 C CA . LYS A 1 108 ? 15.627 -7.636 1.424 1.00 90.75 108 LYS A CA 1
ATOM 882 C C . LYS A 1 108 ? 14.212 -7.141 1.137 1.00 90.75 108 LYS A C 1
ATOM 884 O O . LYS A 1 108 ? 13.885 -6.850 -0.006 1.00 90.75 108 LYS A O 1
ATOM 889 N N . ALA A 1 109 ? 13.379 -7.060 2.173 1.00 84.69 109 ALA A N 1
ATOM 890 C CA . ALA A 1 109 ? 12.044 -6.499 2.019 1.00 84.69 109 ALA A CA 1
ATOM 891 C C . ALA A 1 109 ? 12.148 -5.018 1.619 1.00 84.69 109 ALA A C 1
ATOM 893 O O . ALA A 1 109 ? 12.973 -4.302 2.205 1.00 84.69 109 ALA A O 1
ATOM 894 N N . PRO A 1 110 ? 11.332 -4.548 0.661 1.00 84.62 110 PRO A N 1
ATOM 895 C CA . PRO A 1 110 ? 11.212 -3.121 0.424 1.00 84.62 110 PRO A CA 1
ATOM 896 C C . PRO A 1 110 ? 10.692 -2.450 1.698 1.00 84.62 110 PRO A C 1
ATOM 898 O O . PRO A 1 110 ? 9.969 -3.059 2.493 1.00 84.62 110 PRO A O 1
ATOM 901 N N . MET A 1 111 ? 11.087 -1.193 1.908 1.00 77.94 111 MET A N 1
ATOM 902 C CA . MET A 1 111 ? 10.745 -0.452 3.126 1.00 77.94 111 MET A CA 1
ATOM 903 C C . MET A 1 111 ? 9.225 -0.362 3.334 1.00 77.94 111 MET A C 1
ATOM 905 O O . MET A 1 111 ? 8.760 -0.414 4.471 1.00 77.94 111 MET A O 1
ATOM 909 N N . MET A 1 112 ? 8.459 -0.278 2.241 1.00 84.12 112 MET A N 1
ATOM 910 C CA . MET A 1 112 ? 7.008 -0.108 2.250 1.00 84.12 112 MET A CA 1
ATOM 911 C C . MET A 1 112 ? 6.332 -1.037 1.236 1.00 84.12 112 MET A C 1
ATOM 913 O O . MET A 1 112 ? 5.932 -0.599 0.166 1.00 84.12 112 MET A O 1
ATOM 917 N N . PHE A 1 113 ? 6.199 -2.325 1.565 1.00 94.50 113 PHE A N 1
ATOM 918 C CA . PHE A 1 113 ? 5.416 -3.241 0.722 1.00 94.50 113 PHE A CA 1
ATOM 919 C C . PHE A 1 113 ? 3.906 -2.997 0.875 1.00 94.50 113 PHE A C 1
ATOM 921 O O . PHE A 1 113 ? 3.185 -2.832 -0.101 1.00 94.50 113 PHE A O 1
ATOM 928 N N . PHE A 1 114 ? 3.417 -2.970 2.119 1.00 95.50 114 PHE A N 1
ATOM 929 C CA . PHE A 1 114 ? 2.020 -2.655 2.415 1.00 95.50 114 PHE A CA 1
ATOM 930 C C . PHE A 1 114 ? 1.880 -1.178 2.756 1.00 95.50 114 PHE A C 1
ATOM 932 O O . PHE A 1 114 ? 2.572 -0.661 3.638 1.00 95.50 114 PHE A O 1
ATOM 939 N N . ARG A 1 115 ? 0.950 -0.509 2.083 1.00 93.00 115 ARG A N 1
ATOM 940 C CA . ARG A 1 115 ? 0.618 0.899 2.289 1.00 93.00 115 ARG A CA 1
ATOM 941 C C . ARG A 1 115 ? -0.489 1.027 3.334 1.00 93.00 115 ARG A C 1
ATOM 943 O O . ARG A 1 115 ? -1.197 0.074 3.659 1.00 93.00 115 ARG A O 1
ATOM 950 N N . THR A 1 116 ? -0.669 2.231 3.882 1.00 92.44 116 THR A N 1
ATOM 951 C CA . THR A 1 116 ? -1.736 2.481 4.872 1.00 92.44 116 THR A CA 1
ATOM 952 C C . THR A 1 116 ? -3.123 2.153 4.319 1.00 92.44 116 THR A C 1
ATOM 954 O O . THR A 1 116 ? -3.957 1.645 5.066 1.00 92.44 116 THR A O 1
ATOM 957 N N . ILE A 1 117 ? -3.330 2.353 3.016 1.00 94.75 117 ILE A N 1
ATOM 958 C CA . ILE A 1 117 ? -4.590 2.050 2.341 1.00 94.75 117 ILE A CA 1
ATOM 959 C C . ILE A 1 117 ? -4.928 0.550 2.309 1.00 94.75 117 ILE A C 1
ATOM 961 O O . ILE A 1 117 ? -6.100 0.208 2.214 1.00 94.75 117 ILE A O 1
ATOM 965 N N . ASP A 1 118 ? -3.941 -0.339 2.468 1.00 96.56 118 ASP A N 1
ATOM 966 C CA . ASP A 1 118 ? -4.157 -1.792 2.453 1.00 96.56 118 ASP A CA 1
ATOM 967 C C . ASP A 1 118 ? -4.604 -2.322 3.833 1.00 96.56 118 ASP A C 1
ATOM 969 O O . ASP A 1 118 ? -5.141 -3.424 3.954 1.00 96.56 118 ASP A O 1
ATOM 973 N N . LYS A 1 119 ? -4.386 -1.544 4.907 1.00 95.81 119 LYS A N 1
ATOM 974 C CA . LYS A 1 119 ? -4.605 -1.975 6.300 1.00 95.81 119 LYS A CA 1
ATOM 975 C C . LYS A 1 119 ? -6.014 -2.497 6.601 1.00 95.81 119 LYS A C 1
ATOM 977 O O . LYS A 1 119 ? -6.077 -3.486 7.326 1.00 95.81 119 LYS A O 1
ATOM 982 N N . PRO A 1 120 ? -7.121 -1.909 6.102 1.00 97.94 120 PRO A N 1
ATOM 983 C CA . PRO A 1 120 ? -8.471 -2.417 6.360 1.00 97.94 120 PRO A CA 1
ATOM 984 C C . PRO A 1 120 ? -8.640 -3.914 6.099 1.00 97.94 120 PRO A C 1
ATOM 986 O O . PRO A 1 120 ? -9.299 -4.584 6.890 1.00 97.94 120 PRO A O 1
ATOM 989 N N . VAL A 1 121 ? -8.002 -4.445 5.048 1.00 97.19 121 VAL A N 1
ATOM 990 C CA . VAL A 1 121 ? -8.047 -5.878 4.715 1.00 97.19 121 VAL A CA 1
ATOM 991 C C . VAL A 1 121 ? -7.440 -6.711 5.846 1.00 97.19 121 VAL A C 1
ATOM 993 O O . VAL A 1 121 ? -8.038 -7.680 6.299 1.00 97.19 121 VAL A O 1
ATOM 996 N N . PHE A 1 122 ? -6.284 -6.298 6.364 1.00 97.12 122 PHE A N 1
ATOM 997 C CA . PHE A 1 122 ? -5.611 -6.982 7.470 1.00 97.12 122 PHE A CA 1
ATOM 998 C C . PHE A 1 122 ? -6.366 -6.836 8.794 1.00 97.12 122 PHE A C 1
ATOM 1000 O O . PHE A 1 122 ? -6.494 -7.810 9.533 1.00 97.12 122 PHE A O 1
ATOM 1007 N N . LEU A 1 123 ? -6.913 -5.652 9.080 1.00 97.06 123 LEU A N 1
ATOM 1008 C CA . LEU A 1 123 ? -7.669 -5.406 10.310 1.00 97.06 123 LEU A CA 1
ATOM 1009 C C . LEU A 1 123 ? -8.914 -6.298 10.400 1.00 97.06 123 LEU A C 1
ATOM 1011 O O . LEU A 1 123 ? -9.193 -6.827 11.473 1.00 97.06 123 LEU A O 1
ATOM 1015 N N . ALA A 1 124 ? -9.616 -6.513 9.285 1.00 96.06 124 ALA A N 1
ATOM 1016 C CA . ALA A 1 124 ? -10.764 -7.420 9.226 1.00 96.06 124 ALA A CA 1
ATOM 1017 C C . ALA A 1 124 ? -10.389 -8.894 9.451 1.00 96.06 124 ALA A C 1
ATOM 1019 O O . ALA A 1 124 ? -11.196 -9.675 9.937 1.00 96.06 124 ALA A O 1
ATOM 1020 N N . LEU A 1 125 ? -9.137 -9.262 9.171 1.00 94.44 125 LEU A N 1
ATOM 1021 C CA . LEU A 1 125 ? -8.577 -10.584 9.463 1.00 94.44 125 LEU A CA 1
ATOM 1022 C C . LEU A 1 125 ? -8.005 -10.687 10.890 1.00 94.44 125 LEU A C 1
ATOM 1024 O O . LEU A 1 125 ? -7.283 -11.633 11.204 1.00 94.44 125 LEU A O 1
ATOM 1028 N N . GLY A 1 126 ? -8.263 -9.694 11.749 1.00 93.75 126 GLY A N 1
ATOM 1029 C CA . GLY A 1 126 ? -7.716 -9.632 13.106 1.00 93.75 126 GLY A CA 1
ATOM 1030 C C . GLY A 1 126 ? -6.208 -9.361 13.152 1.00 93.75 126 GLY A C 1
ATOM 1031 O O . GLY A 1 126 ? -5.571 -9.558 14.184 1.00 93.75 126 GLY A O 1
ATOM 1032 N N . ILE A 1 127 ? -5.606 -8.909 12.051 1.00 95.56 127 ILE A N 1
ATOM 1033 C CA . ILE A 1 127 ? -4.180 -8.596 11.970 1.00 95.56 127 ILE A CA 1
ATOM 1034 C C . ILE A 1 127 ? -4.008 -7.096 12.193 1.00 95.56 127 ILE A C 1
ATOM 1036 O O . ILE A 1 127 ? -4.339 -6.283 11.334 1.00 95.56 127 ILE A O 1
ATOM 1040 N N . VAL A 1 128 ? -3.445 -6.727 13.345 1.00 95.50 128 VAL A N 1
ATOM 1041 C CA . VAL A 1 128 ? -3.183 -5.329 13.718 1.00 95.50 128 VAL A CA 1
ATOM 1042 C C . VAL A 1 128 ? -1.677 -5.058 13.692 1.00 95.50 128 VAL A C 1
ATOM 1044 O O . VAL A 1 128 ? -0.965 -5.447 14.624 1.00 95.50 128 VAL A O 1
ATOM 1047 N N . PRO A 1 129 ? -1.157 -4.385 12.649 1.00 93.50 129 PRO A N 1
ATOM 1048 C CA . PRO A 1 129 ? 0.263 -4.074 12.563 1.00 93.50 129 PRO A CA 1
ATOM 1049 C C . PRO A 1 129 ? 0.670 -3.050 13.628 1.00 93.50 129 PRO A C 1
ATOM 1051 O O . PRO A 1 129 ? 0.075 -1.972 13.748 1.00 93.50 129 PRO A O 1
ATOM 1054 N N . THR A 1 130 ? 1.739 -3.351 14.363 1.00 92.75 130 THR A N 1
ATOM 1055 C CA . THR A 1 130 ? 2.349 -2.430 15.335 1.00 92.75 130 THR A CA 1
ATOM 1056 C C . THR A 1 130 ? 3.816 -2.191 14.987 1.00 92.75 130 THR A C 1
ATOM 1058 O O . THR A 1 130 ? 4.367 -2.844 14.105 1.00 92.75 130 THR A O 1
ATOM 1061 N N . SER A 1 131 ? 4.491 -1.273 15.676 1.00 89.44 131 SER A N 1
ATOM 1062 C CA . SER A 1 131 ? 5.942 -1.111 15.503 1.00 89.44 131 SER A CA 1
ATOM 1063 C C . SER A 1 131 ? 6.754 -2.288 16.041 1.00 89.44 131 SER A C 1
ATOM 1065 O O . SER A 1 131 ? 7.865 -2.522 15.577 1.00 89.44 131 SER A O 1
ATOM 1067 N N . LYS A 1 132 ? 6.199 -3.049 16.994 1.00 89.75 132 LYS A N 1
ATOM 1068 C CA . LYS A 1 132 ? 6.815 -4.269 17.540 1.00 89.75 132 LYS A CA 1
ATOM 1069 C C . LYS A 1 132 ? 6.576 -5.483 16.640 1.00 89.75 132 LYS A C 1
ATOM 1071 O O . LYS A 1 132 ? 7.403 -6.387 16.584 1.00 89.75 132 LYS A O 1
ATOM 1076 N N . THR A 1 133 ? 5.451 -5.492 15.935 1.00 91.44 133 THR A N 1
ATOM 1077 C CA . THR A 1 133 ? 5.040 -6.535 14.990 1.00 91.44 133 THR A CA 1
ATOM 1078 C C . THR A 1 133 ? 4.632 -5.893 13.667 1.00 91.44 133 THR A C 1
ATOM 1080 O O . THR A 1 133 ? 3.437 -5.782 13.377 1.00 91.44 133 THR A O 1
ATOM 1083 N N . PRO A 1 134 ? 5.608 -5.418 12.870 1.00 91.88 134 PRO A N 1
ATOM 1084 C CA . PRO A 1 134 ? 5.305 -4.830 11.578 1.00 91.88 134 PRO A CA 1
ATOM 1085 C C . PRO A 1 134 ? 4.727 -5.895 10.647 1.00 91.88 134 PRO A C 1
ATOM 1087 O O . PRO A 1 134 ? 5.157 -7.052 10.646 1.00 91.88 134 PRO A O 1
ATOM 1090 N N . LEU A 1 135 ? 3.759 -5.486 9.837 1.00 93.44 135 LEU A N 1
ATOM 1091 C CA . LEU A 1 135 ? 3.229 -6.319 8.771 1.00 93.44 135 LEU A CA 1
ATOM 1092 C C . LEU A 1 135 ? 4.241 -6.372 7.632 1.00 93.44 135 LEU A C 1
ATOM 1094 O O . LEU A 1 135 ? 4.651 -5.339 7.110 1.00 93.44 135 LEU A O 1
ATOM 1098 N N . THR A 1 136 ? 4.640 -7.582 7.254 1.00 95.06 136 THR A N 1
ATOM 1099 C CA . THR A 1 136 ? 5.561 -7.808 6.139 1.00 95.06 136 THR A CA 1
ATOM 1100 C C . THR A 1 136 ? 5.079 -9.004 5.328 1.00 95.06 136 THR A C 1
ATOM 1102 O O . THR A 1 136 ? 4.492 -9.916 5.912 1.00 95.06 136 THR A O 1
ATOM 1105 N N . PRO A 1 137 ? 5.367 -9.070 4.019 1.00 95.69 137 PRO A N 1
ATOM 1106 C CA . PRO A 1 137 ? 5.026 -10.244 3.213 1.00 95.69 137 PRO A CA 1
ATOM 1107 C C . PRO A 1 137 ? 5.616 -11.550 3.746 1.00 95.69 137 PRO A C 1
ATOM 1109 O O . PRO A 1 137 ? 4.992 -12.594 3.642 1.00 95.69 137 PRO A O 1
ATOM 1112 N N . ARG A 1 138 ? 6.773 -11.487 4.421 1.00 95.50 138 ARG A N 1
ATOM 1113 C CA . ARG A 1 138 ? 7.409 -12.643 5.078 1.00 95.50 138 ARG A CA 1
ATOM 1114 C C . ARG A 1 138 ? 6.618 -13.194 6.264 1.00 95.50 138 ARG A C 1
ATOM 1116 O O . ARG A 1 138 ? 6.906 -14.296 6.722 1.00 95.50 138 ARG A O 1
ATOM 1123 N N . LYS A 1 139 ? 5.704 -12.405 6.826 1.00 93.50 139 LYS A N 1
ATOM 1124 C CA . LYS A 1 139 ? 4.972 -12.739 8.045 1.00 93.50 139 LYS A CA 1
ATOM 1125 C C . LYS A 1 139 ? 3.577 -12.125 7.994 1.00 93.50 139 LYS A C 1
ATOM 1127 O O . LYS A 1 139 ? 3.304 -11.130 8.666 1.00 93.50 139 LYS A O 1
ATOM 1132 N N . LEU A 1 140 ? 2.705 -12.740 7.198 1.00 94.25 140 LEU A N 1
ATOM 1133 C CA . LEU A 1 140 ? 1.313 -12.303 7.063 1.00 94.25 140 LEU A CA 1
ATOM 1134 C C . LEU A 1 140 ? 0.492 -12.614 8.318 1.00 94.25 140 LEU A C 1
ATOM 1136 O O . LEU A 1 140 ? -0.351 -11.821 8.725 1.00 94.25 140 LEU A O 1
ATOM 1140 N N . LYS A 1 141 ? 0.773 -1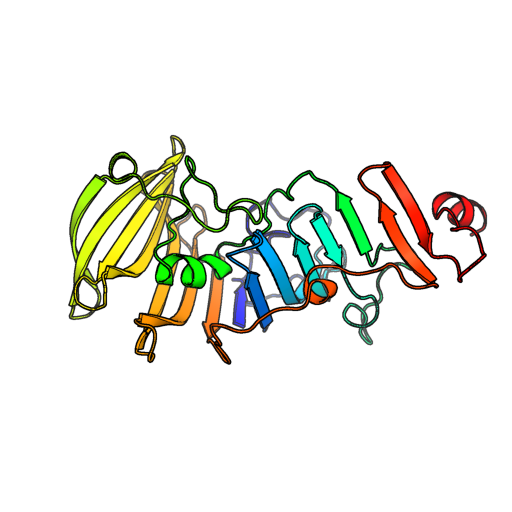3.745 8.975 1.00 92.50 141 LYS A N 1
ATOM 1141 C CA . LYS A 1 141 ? 0.151 -14.116 10.253 1.00 92.50 141 LYS A CA 1
ATOM 1142 C C . LYS A 1 141 ? 0.926 -13.477 11.406 1.00 92.50 141 LYS A C 1
ATOM 1144 O O . LYS A 1 141 ? 2.009 -13.936 11.783 1.00 92.50 141 LYS A O 1
ATOM 1149 N N . LEU A 1 142 ? 0.378 -12.405 11.971 1.00 88.94 142 LEU A N 1
ATOM 1150 C CA . LEU A 1 142 ? 0.925 -11.757 13.161 1.00 88.94 142 LEU A CA 1
ATOM 1151 C C . LEU A 1 142 ? 0.198 -12.254 14.411 1.00 88.94 142 LEU A C 1
ATOM 1153 O O . LEU A 1 142 ? -1.024 -12.213 14.480 1.00 88.94 142 LEU A O 1
ATOM 1157 N N . ALA A 1 143 ? 0.957 -12.682 15.419 1.00 85.00 143 ALA A N 1
ATOM 1158 C CA . ALA A 1 143 ? 0.399 -12.911 16.744 1.00 85.00 143 ALA A CA 1
ATOM 1159 C C . ALA A 1 143 ? 0.138 -11.556 17.413 1.00 85.00 143 ALA A C 1
ATOM 1161 O O . ALA A 1 143 ? 1.058 -10.741 17.546 1.00 85.00 143 ALA A O 1
ATOM 1162 N N . LEU A 1 144 ? -1.105 -11.321 17.831 1.00 87.38 144 LEU A N 1
ATOM 1163 C CA . LEU A 1 144 ? -1.441 -10.191 18.688 1.00 87.38 144 LEU A CA 1
ATOM 1164 C C . LEU A 1 144 ? -0.986 -10.493 20.115 1.00 87.38 144 LEU A C 1
ATOM 1166 O O . LEU A 1 144 ? -1.306 -11.542 20.668 1.00 87.38 144 LEU A O 1
ATOM 1170 N N . ALA A 1 145 ? -0.250 -9.561 20.714 1.00 90.50 145 ALA A N 1
ATOM 1171 C CA . ALA A 1 145 ? 0.049 -9.589 22.136 1.00 90.50 145 ALA A CA 1
ATOM 1172 C C . ALA A 1 145 ? -0.800 -8.524 22.830 1.00 90.50 145 ALA A C 1
ATOM 1174 O O . ALA A 1 145 ? -0.719 -7.348 22.478 1.00 90.50 145 ALA A O 1
ATOM 1175 N N . GLU A 1 146 ? -1.584 -8.925 23.830 1.00 91.19 146 GLU A N 1
ATOM 1176 C CA . GLU A 1 146 ? -2.417 -8.012 24.625 1.00 91.19 146 GLU A CA 1
ATOM 1177 C C . GLU A 1 146 ? -1.594 -6.853 25.203 1.00 91.19 146 GLU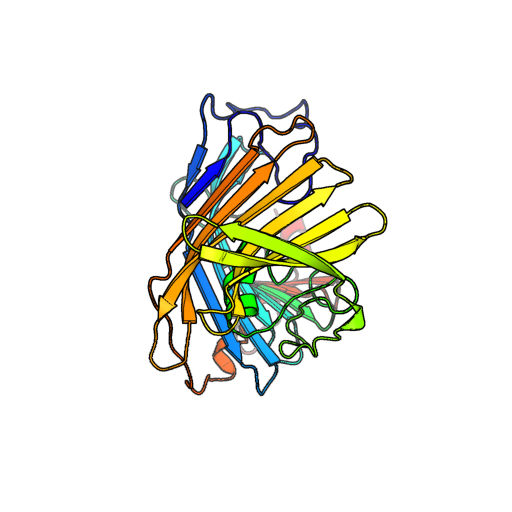 A C 1
ATOM 1179 O O . GLU A 1 146 ? -2.011 -5.703 25.148 1.00 91.19 146 GLU A O 1
ATOM 1184 N N . SER A 1 147 ? -0.359 -7.137 25.632 1.00 94.56 147 SER A N 1
ATOM 1185 C CA . SER A 1 147 ? 0.590 -6.157 26.177 1.00 94.56 147 SER A CA 1
ATOM 1186 C C . SER A 1 147 ? 1.016 -5.049 25.205 1.00 94.56 147 SER A C 1
ATOM 1188 O O . SER A 1 147 ? 1.773 -4.151 25.581 1.00 94.56 147 SER A O 1
ATOM 1190 N N . TYR A 1 148 ? 0.595 -5.107 23.940 1.00 93.94 148 TYR A N 1
ATOM 1191 C CA . TYR A 1 148 ? 0.818 -4.030 22.978 1.00 93.94 148 TYR A CA 1
ATOM 1192 C C . TYR A 1 148 ? -0.259 -2.955 23.044 1.00 93.94 148 TYR A C 1
ATOM 1194 O O . TYR A 1 148 ? -0.028 -1.859 22.534 1.00 93.94 148 TYR A O 1
ATOM 1202 N N . PHE A 1 149 ? -1.393 -3.254 23.673 1.00 96.31 149 PHE A N 1
ATOM 1203 C CA . PHE A 1 149 ? -2.558 -2.394 23.702 1.00 96.31 149 PHE A CA 1
ATOM 1204 C C . PHE A 1 149 ? -2.870 -1.949 25.127 1.00 96.31 149 PHE A C 1
ATOM 1206 O O . PHE A 1 149 ? -2.743 -2.704 26.087 1.00 96.31 149 PHE A O 1
ATOM 1213 N N . SER A 1 150 ? -3.333 -0.713 25.241 1.00 97.06 150 SER A N 1
ATOM 1214 C CA . SER A 1 150 ? -3.908 -0.160 26.458 1.00 97.06 150 SER A CA 1
ATOM 1215 C C . SER A 1 150 ? -5.388 0.104 26.227 1.00 97.06 150 SER A C 1
ATOM 1217 O O . SER A 1 150 ? -5.780 0.642 25.188 1.00 97.06 150 SER A O 1
ATOM 1219 N N . PHE A 1 151 ? -6.223 -0.237 27.205 1.00 97.81 151 PHE A N 1
ATOM 1220 C CA . PHE A 1 151 ? -7.638 0.114 27.169 1.00 97.81 151 PHE A CA 1
ATOM 1221 C C . PHE A 1 151 ? -7.804 1.628 27.356 1.00 97.81 151 PHE A C 1
ATOM 1223 O O . PHE A 1 151 ? -7.434 2.178 28.391 1.00 97.81 151 PHE A O 1
ATOM 1230 N N . GLY A 1 152 ? -8.338 2.304 26.339 1.00 96.50 152 GLY A N 1
ATOM 1231 C CA . GLY A 1 152 ? -8.589 3.747 26.332 1.00 96.50 152 GLY A CA 1
ATOM 1232 C C . GLY A 1 152 ? -9.986 4.141 26.818 1.00 96.50 152 GLY A C 1
ATOM 1233 O O . GLY A 1 152 ? -10.230 5.320 27.056 1.00 96.50 152 GLY A O 1
ATOM 1234 N N . GLY A 1 153 ? -10.898 3.178 26.978 1.00 97.94 153 GLY A N 1
ATOM 1235 C CA . GLY A 1 153 ? -12.267 3.413 27.434 1.00 97.94 153 GLY A CA 1
ATOM 1236 C C . GLY A 1 153 ? -13.330 2.954 26.440 1.00 97.94 153 GLY A C 1
ATOM 1237 O O . GLY A 1 153 ? -13.052 2.291 25.439 1.00 97.94 153 GLY A O 1
ATOM 1238 N N . LYS A 1 154 ? -14.576 3.327 26.734 1.00 98.25 154 LYS A N 1
ATOM 1239 C CA . LYS A 1 154 ? -15.722 3.168 25.834 1.00 98.25 154 LYS A CA 1
ATOM 1240 C C . LYS A 1 154 ? -16.061 4.508 25.192 1.00 98.25 154 LYS A C 1
ATOM 1242 O O . LYS A 1 154 ? -15.915 5.552 25.823 1.00 98.25 154 LYS A O 1
ATOM 1247 N N . SER A 1 155 ? -16.532 4.476 23.955 1.00 98.12 155 SER A N 1
ATOM 1248 C CA . SER A 1 155 ? -16.949 5.659 23.204 1.00 98.12 155 SER A CA 1
ATOM 1249 C C . SER A 1 155 ? -18.167 5.337 22.339 1.00 98.12 155 SER A C 1
ATOM 1251 O O . SER A 1 155 ? -18.720 4.236 22.396 1.00 98.12 155 SER A O 1
ATOM 1253 N N . ARG A 1 156 ? -18.597 6.304 21.530 1.00 97.44 156 ARG A N 1
ATOM 1254 C CA . ARG A 1 156 ? -19.669 6.132 20.554 1.00 97.44 156 ARG A CA 1
ATOM 1255 C C . ARG A 1 156 ? -19.176 6.498 19.156 1.00 97.44 156 ARG A C 1
ATOM 1257 O O . ARG A 1 156 ? -18.640 7.584 18.950 1.00 97.44 156 ARG A O 1
ATOM 1264 N N . TYR A 1 157 ? -19.366 5.599 18.193 1.00 96.81 157 TYR A N 1
ATOM 1265 C CA . TYR A 1 157 ? -19.097 5.848 16.775 1.00 96.81 157 TYR A CA 1
ATOM 1266 C C . TYR A 1 157 ? -20.405 5.765 15.990 1.00 96.81 157 TYR A C 1
ATOM 1268 O O . TYR A 1 157 ? -20.969 4.679 15.815 1.00 96.81 157 TYR A O 1
ATOM 1276 N N . LYS A 1 158 ? -20.882 6.923 15.515 1.00 93.50 158 LYS A N 1
ATOM 1277 C CA . LYS A 1 158 ? -22.259 7.098 15.022 1.00 93.50 158 LYS A CA 1
ATOM 1278 C C . LYS A 1 158 ? -23.240 6.731 16.146 1.00 93.50 158 LYS A C 1
ATOM 1280 O O . LYS A 1 158 ? -23.147 7.325 17.215 1.00 93.50 158 LYS A O 1
ATOM 1285 N N . ASP A 1 159 ? -24.075 5.713 15.965 1.00 94.69 159 ASP A N 1
ATOM 1286 C CA . ASP A 1 159 ? -25.061 5.272 16.963 1.00 94.69 159 ASP A CA 1
ATOM 1287 C C . ASP A 1 159 ? -24.664 3.980 17.700 1.00 94.69 159 ASP A C 1
ATOM 1289 O O . ASP A 1 159 ? -25.502 3.335 18.325 1.00 94.69 159 ASP A O 1
ATOM 1293 N N . ARG A 1 160 ? -23.387 3.576 17.635 1.00 94.94 160 ARG A N 1
ATOM 1294 C CA . ARG A 1 160 ? -22.892 2.317 18.223 1.00 94.94 160 ARG A CA 1
ATOM 1295 C C . ARG A 1 160 ? -21.898 2.561 19.350 1.00 94.94 160 ARG A C 1
ATOM 1297 O O . ARG A 1 160 ? -21.033 3.430 19.227 1.00 94.94 160 ARG A O 1
ATOM 1304 N N . GLU A 1 161 ? -22.006 1.780 20.425 1.00 97.94 161 GLU A N 1
ATOM 1305 C CA . GLU A 1 161 ? -20.963 1.698 21.454 1.00 97.94 161 GLU A CA 1
ATOM 1306 C C . GLU A 1 161 ? -19.726 1.009 20.866 1.00 97.94 161 GLU A C 1
ATOM 1308 O O . GLU A 1 161 ? -19.835 0.001 20.173 1.00 97.94 161 GLU A O 1
ATOM 1313 N N . VAL A 1 162 ? -18.550 1.565 21.142 1.00 98.62 162 VAL A N 1
ATOM 1314 C CA . VAL A 1 162 ? -17.263 1.001 20.727 1.00 98.62 162 VAL A CA 1
ATOM 1315 C C . VAL A 1 162 ? -16.279 1.018 21.888 1.00 98.62 162 VAL A C 1
ATOM 1317 O O . VAL A 1 162 ? -16.362 1.866 22.780 1.00 98.62 162 VAL A O 1
ATOM 1320 N N . VAL A 1 163 ? -15.312 0.108 21.853 1.00 98.44 163 VAL A N 1
ATOM 1321 C CA . VAL A 1 163 ? -14.134 0.137 22.723 1.00 98.44 163 VAL A CA 1
ATOM 1322 C C . VAL A 1 163 ? -13.000 0.853 22.005 1.00 98.44 163 VAL A C 1
ATOM 1324 O O . VAL A 1 163 ? -12.753 0.607 20.829 1.00 98.44 163 VAL A O 1
ATOM 1327 N N . VAL A 1 164 ? -12.296 1.732 22.712 1.00 98.56 164 VAL A N 1
ATOM 1328 C CA . VAL A 1 164 ? -11.087 2.374 22.197 1.00 98.56 164 VAL A CA 1
ATOM 1329 C C . VAL A 1 164 ? -9.874 1.671 22.790 1.00 98.56 164 VAL A C 1
ATOM 1331 O O . VAL A 1 164 ? -9.694 1.655 24.007 1.00 98.56 164 VAL A O 1
ATOM 1334 N N . LEU A 1 165 ? -9.035 1.098 21.934 1.00 98.12 165 LEU A N 1
ATOM 1335 C CA . LEU A 1 165 ? -7.719 0.577 22.303 1.00 98.12 165 LEU A CA 1
ATOM 1336 C C . LEU A 1 165 ? -6.645 1.538 21.806 1.00 98.12 165 LEU A C 1
ATOM 1338 O O . LEU A 1 165 ? -6.795 2.136 20.743 1.00 98.12 165 LEU A O 1
ATOM 1342 N N . THR A 1 166 ? -5.550 1.678 22.544 1.00 97.50 166 THR A N 1
ATOM 1343 C CA . THR A 1 166 ? -4.422 2.518 22.133 1.00 97.50 166 THR A CA 1
ATOM 1344 C C . THR A 1 166 ? -3.121 1.733 22.110 1.00 97.50 166 THR A C 1
ATOM 1346 O O . THR A 1 166 ? -2.942 0.801 22.888 1.00 97.50 166 THR A O 1
ATOM 1349 N N . TYR A 1 167 ? -2.208 2.088 21.208 1.00 96.50 167 TYR A N 1
ATOM 1350 C CA . TYR A 1 167 ? -0.850 1.540 21.192 1.00 96.50 167 TYR A CA 1
ATOM 1351 C C . TYR A 1 167 ? 0.161 2.566 20.677 1.00 96.50 167 TYR A C 1
ATOM 1353 O O . TYR A 1 167 ? -0.172 3.465 19.901 1.00 96.50 167 TYR A O 1
ATOM 1361 N N . SER A 1 168 ? 1.421 2.430 21.090 1.00 95.31 168 SER A N 1
ATOM 1362 C CA . SER A 1 168 ? 2.507 3.307 20.636 1.00 95.31 168 SER A CA 1
ATOM 1363 C C . SER A 1 168 ? 3.144 2.770 19.354 1.00 95.31 168 SER A C 1
ATOM 1365 O O . SER A 1 168 ? 3.645 1.646 19.327 1.00 95.31 168 SER A O 1
ATOM 1367 N N . ARG A 1 169 ? 3.184 3.586 18.293 1.00 89.94 169 ARG A N 1
ATOM 1368 C CA . ARG A 1 169 ? 3.964 3.308 17.070 1.00 89.94 169 ARG A CA 1
ATOM 1369 C C . ARG A 1 169 ? 5.423 3.717 17.234 1.00 89.94 169 ARG A C 1
ATOM 1371 O O . ARG A 1 169 ? 6.313 3.039 16.738 1.00 89.94 169 ARG A O 1
ATOM 1378 N N . SER A 1 170 ? 5.683 4.802 17.946 1.00 92.62 170 SER A N 1
ATOM 1379 C CA . SER A 1 170 ? 7.033 5.253 18.285 1.00 92.62 170 SER A CA 1
ATOM 1380 C C . SER A 1 170 ? 6.995 6.023 19.602 1.00 92.62 170 SER A C 1
ATOM 1382 O O . SER A 1 170 ? 5.935 6.162 20.209 1.00 92.62 170 SER A O 1
ATOM 1384 N N . ALA A 1 171 ? 8.132 6.568 20.038 1.00 91.69 171 ALA A N 1
ATOM 1385 C CA . ALA A 1 171 ? 8.175 7.438 21.213 1.00 91.69 171 ALA A CA 1
ATOM 1386 C C . ALA A 1 171 ? 7.284 8.691 21.078 1.00 91.69 171 ALA A C 1
ATOM 1388 O O . ALA A 1 171 ? 6.881 9.261 22.086 1.00 91.69 171 ALA A O 1
ATOM 1389 N N . LYS A 1 172 ? 6.982 9.127 19.846 1.00 93.94 172 LYS A N 1
ATOM 1390 C CA . LYS A 1 172 ? 6.211 10.350 19.564 1.00 93.94 172 LYS A CA 1
ATOM 1391 C C . LYS A 1 172 ? 4.865 10.092 18.887 1.00 93.94 172 LYS A C 1
ATOM 1393 O O . LYS A 1 172 ? 4.089 11.031 18.731 1.00 93.94 172 LYS A O 1
ATOM 1398 N N . MET A 1 173 ? 4.602 8.854 18.463 1.00 95.44 173 MET A N 1
ATOM 1399 C CA . MET A 1 173 ? 3.399 8.508 17.711 1.00 95.44 173 MET A CA 1
ATOM 1400 C C . MET A 1 173 ? 2.579 7.439 18.414 1.00 95.44 173 MET A C 1
ATOM 1402 O O . MET A 1 173 ? 3.097 6.369 18.747 1.00 95.44 173 MET A O 1
ATOM 1406 N N . THR A 1 174 ? 1.284 7.697 18.552 1.00 97.00 174 THR A N 1
ATOM 1407 C CA . THR A 1 174 ? 0.299 6.755 19.089 1.00 97.00 174 THR A CA 1
ATOM 1408 C C . THR A 1 174 ? -0.787 6.474 18.060 1.00 97.00 174 THR A C 1
ATOM 1410 O O . THR A 1 174 ? -0.982 7.221 17.097 1.00 97.00 174 THR A O 1
ATOM 1413 N N . CYS A 1 175 ? -1.475 5.357 18.249 1.00 97.75 175 CYS A N 1
ATOM 1414 C CA . CYS A 1 175 ? -2.633 4.976 17.464 1.00 97.75 175 CYS A CA 1
ATOM 1415 C C . CYS A 1 175 ? -3.807 4.640 18.366 1.00 97.75 175 CYS A C 1
ATOM 1417 O O . CYS A 1 175 ? -3.621 4.016 19.408 1.00 97.75 175 CYS A O 1
ATOM 1419 N N . GLU A 1 176 ? -5.005 5.015 17.926 1.00 98.12 176 GLU A N 1
ATOM 1420 C CA . GLU A 1 176 ? -6.271 4.628 18.544 1.00 98.12 176 GLU A CA 1
ATOM 1421 C C . GLU A 1 176 ? -7.042 3.721 17.590 1.00 98.12 176 GLU A C 1
ATOM 1423 O O . GLU A 1 176 ? -7.232 4.067 16.425 1.00 98.12 176 GLU A O 1
ATOM 1428 N N . LEU A 1 177 ? -7.501 2.580 18.091 1.00 98.44 177 LEU A N 1
ATOM 1429 C CA . LEU A 1 177 ? -8.344 1.621 17.390 1.00 98.44 177 LEU A CA 1
ATOM 1430 C C . LEU A 1 177 ? -9.734 1.678 18.007 1.00 98.44 177 LEU A C 1
ATOM 1432 O O . LEU A 1 177 ? -9.889 1.461 19.207 1.00 98.44 177 LEU A O 1
ATOM 1436 N N . TRP A 1 178 ? -10.736 1.971 17.192 1.00 98.56 178 TRP A N 1
ATOM 1437 C CA . TRP A 1 178 ? -12.130 2.022 17.611 1.00 98.56 178 TRP A CA 1
ATOM 1438 C C . TRP A 1 178 ? -12.794 0.714 17.187 1.00 98.56 178 TRP A C 1
ATOM 1440 O O . TRP A 1 178 ? -12.983 0.467 15.995 1.00 98.56 178 TRP A O 1
ATOM 1450 N N . VAL A 1 179 ? -13.099 -0.127 18.168 1.00 98.44 179 VAL A N 1
ATOM 1451 C CA . VAL A 1 179 ? -13.500 -1.527 18.013 1.00 98.44 179 VAL A CA 1
ATOM 1452 C C . VAL A 1 179 ? -14.993 -1.675 18.293 1.00 98.44 179 VAL A C 1
ATOM 1454 O O . VAL A 1 179 ? -15.458 -1.377 19.394 1.00 98.44 179 VAL A O 1
ATOM 1457 N N . ASP A 1 180 ? -15.750 -2.141 17.305 1.00 98.06 180 ASP A N 1
ATOM 1458 C CA . ASP A 1 180 ? -17.170 -2.466 17.434 1.00 98.06 180 ASP A CA 1
ATOM 1459 C C . ASP A 1 180 ? -17.341 -3.929 17.860 1.00 98.06 180 ASP A C 1
ATOM 1461 O O . ASP A 1 180 ? -17.252 -4.851 17.047 1.00 98.06 180 ASP A O 1
ATOM 1465 N N . LEU A 1 181 ? -17.610 -4.139 19.150 1.00 96.00 181 LEU A N 1
ATOM 1466 C CA . LEU A 1 181 ? -17.773 -5.478 19.723 1.00 96.00 181 LEU A CA 1
ATOM 1467 C C . LEU A 1 181 ? -19.020 -6.214 19.210 1.00 96.00 181 LEU A C 1
ATOM 1469 O O . LEU A 1 181 ? -19.090 -7.430 19.341 1.00 96.00 181 LEU A O 1
ATOM 1473 N N . SER A 1 182 ? -19.993 -5.508 18.620 1.00 95.19 182 SER A N 1
ATOM 1474 C CA . SER A 1 182 ? -21.213 -6.123 18.077 1.00 95.19 182 SER A CA 1
ATOM 1475 C C . SER A 1 182 ? -21.028 -6.741 16.686 1.00 95.19 182 SER A C 1
ATOM 1477 O O . SER A 1 182 ? -21.924 -7.423 16.197 1.00 95.19 182 SER A O 1
ATOM 1479 N N . ARG A 1 183 ? -19.877 -6.499 16.045 1.00 94.44 183 ARG A N 1
ATOM 1480 C CA . ARG A 1 183 ? -19.540 -6.975 14.696 1.00 94.44 183 ARG A CA 1
ATOM 1481 C C . ARG A 1 183 ? -18.228 -7.740 14.712 1.00 94.44 183 ARG A C 1
ATOM 1483 O O . ARG A 1 183 ? -17.258 -7.309 14.097 1.00 94.44 183 ARG A O 1
ATOM 1490 N N . ASP A 1 184 ? -18.167 -8.802 15.505 1.00 94.44 184 ASP A N 1
ATOM 1491 C CA . ASP A 1 184 ? -16.972 -9.644 15.664 1.00 94.44 184 ASP A CA 1
ATOM 1492 C C . ASP A 1 184 ? -15.706 -8.852 16.023 1.00 94.44 184 ASP A C 1
ATOM 1494 O O . ASP A 1 184 ? -14.602 -9.155 15.582 1.00 94.44 184 ASP A O 1
ATOM 1498 N N . SER A 1 185 ? -15.860 -7.805 16.841 1.00 96.00 185 SER A N 1
ATOM 1499 C CA . SER A 1 185 ? -14.764 -6.893 17.198 1.00 96.00 185 SER A CA 1
ATOM 1500 C C . SER A 1 185 ? -14.116 -6.198 15.987 1.00 96.00 185 SER A C 1
ATOM 1502 O O . SER A 1 185 ? -12.918 -5.910 15.994 1.00 96.00 185 SER A O 1
ATOM 1504 N N . SER A 1 186 ? -14.904 -5.883 14.955 1.00 97.12 186 SER A N 1
ATOM 1505 C CA . SER A 1 186 ? -14.449 -5.133 13.779 1.00 97.12 186 SER A CA 1
ATOM 1506 C C . SER A 1 186 ? -13.889 -3.764 14.166 1.00 97.12 186 SER A C 1
ATOM 1508 O O . SER A 1 186 ? -14.513 -2.995 14.903 1.00 97.12 186 SER A O 1
ATOM 1510 N N . ILE A 1 187 ? -12.73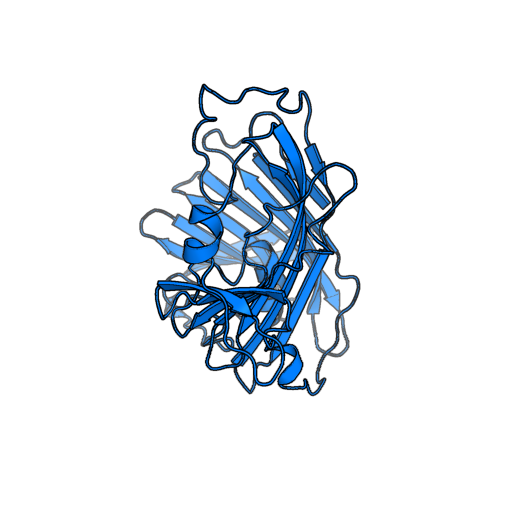7 -3.404 13.607 1.00 98.38 187 ILE A N 1
ATOM 1511 C CA . ILE A 1 187 ? -12.148 -2.073 13.785 1.00 98.38 187 ILE A CA 1
ATOM 1512 C C . ILE A 1 187 ? -12.813 -1.115 12.798 1.00 98.38 187 ILE A C 1
ATOM 1514 O O . ILE A 1 187 ? -12.587 -1.199 11.599 1.00 98.38 187 ILE A O 1
ATOM 1518 N N . VAL A 1 188 ? -13.627 -0.179 13.287 1.00 98.38 188 VAL A N 1
ATOM 1519 C CA . VAL A 1 188 ? -14.409 0.745 12.439 1.00 98.38 188 VAL A CA 1
ATOM 1520 C C . VAL A 1 188 ? -13.701 2.072 12.169 1.00 98.38 188 VAL A C 1
ATOM 1522 O O . VAL A 1 188 ? -14.054 2.780 11.224 1.00 98.38 188 VAL A O 1
ATOM 1525 N N . ARG A 1 189 ? -12.711 2.423 12.997 1.00 98.50 189 ARG A N 1
ATOM 1526 C CA . ARG A 1 189 ? -11.897 3.631 12.837 1.00 98.50 189 ARG A CA 1
ATOM 1527 C C . ARG A 1 189 ? -10.499 3.434 13.423 1.00 98.50 189 ARG A C 1
ATOM 1529 O O . ARG A 1 189 ? -10.349 2.825 14.481 1.00 98.50 189 ARG A O 1
ATOM 1536 N N . VAL A 1 190 ? -9.493 4.000 12.758 1.00 98.38 190 VAL A N 1
ATOM 1537 C CA . VAL A 1 190 ? -8.120 4.125 13.271 1.00 98.38 190 VAL A CA 1
ATOM 1538 C C . VAL A 1 190 ? -7.706 5.590 13.245 1.00 98.38 190 VAL A C 1
ATOM 1540 O O . VAL A 1 190 ? -7.922 6.267 12.245 1.00 98.38 190 VAL A O 1
ATOM 1543 N N . ILE A 1 191 ? -7.101 6.086 14.323 1.00 98.19 191 ILE A N 1
ATOM 1544 C CA . ILE A 1 191 ? -6.552 7.447 14.390 1.00 98.19 191 ILE A CA 1
ATOM 1545 C C . ILE A 1 191 ? -5.053 7.350 14.649 1.00 98.19 191 ILE A C 1
ATOM 1547 O O . ILE A 1 191 ? -4.631 6.696 15.600 1.00 98.19 191 ILE A O 1
ATOM 1551 N N . HIS A 1 192 ? -4.240 7.992 13.816 1.00 97.31 192 HIS A N 1
ATOM 1552 C CA . HIS A 1 192 ? -2.816 8.200 14.059 1.00 97.31 192 HIS A CA 1
ATOM 1553 C C . HIS A 1 192 ? -2.609 9.571 14.703 1.00 97.31 192 HIS A C 1
ATOM 1555 O O . HIS A 1 192 ? -3.143 10.569 14.218 1.00 97.31 192 HIS A O 1
ATOM 1561 N N . LYS A 1 193 ? -1.814 9.627 15.775 1.00 97.44 193 LYS A N 1
ATOM 1562 C CA . LYS A 1 193 ? -1.486 10.870 16.476 1.00 97.44 193 LYS A CA 1
ATOM 1563 C C . LYS A 1 193 ? 0.021 11.060 16.599 1.00 97.44 193 LYS A C 1
ATOM 1565 O O . LYS A 1 193 ? 0.741 10.106 16.894 1.00 97.44 193 LYS A O 1
ATOM 1570 N N . GLY A 1 194 ? 0.486 12.289 16.395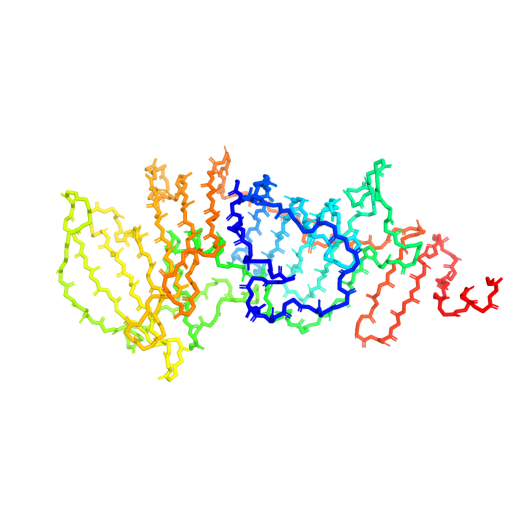 1.00 95.62 194 GLY A N 1
ATOM 1571 C CA . GLY A 1 194 ? 1.818 12.774 16.753 1.00 95.62 194 GLY A CA 1
ATOM 1572 C C . GLY A 1 194 ? 1.700 13.724 17.944 1.00 95.62 194 GLY A C 1
ATOM 1573 O O . GLY A 1 194 ? 1.256 14.859 17.794 1.00 95.62 194 GLY A O 1
ATOM 1574 N N . GLY A 1 195 ? 2.042 13.263 19.148 1.00 93.31 195 GLY A N 1
ATOM 1575 C CA . GLY A 1 195 ? 1.659 13.974 20.374 1.00 93.31 195 GLY A CA 1
ATOM 1576 C C . GLY A 1 195 ? 0.133 14.026 20.537 1.00 93.31 195 GLY A C 1
ATOM 1577 O O . GLY A 1 195 ? -0.522 12.986 20.531 1.00 93.31 195 GLY A O 1
ATOM 1578 N N . SER A 1 196 ? -0.439 15.224 20.686 1.00 92.88 196 SER A N 1
ATOM 1579 C CA . SER A 1 196 ? -1.896 15.434 20.750 1.00 92.88 196 SER A CA 1
ATOM 1580 C C . SER A 1 196 ? -2.548 15.660 19.383 1.00 92.88 196 SER A C 1
ATOM 1582 O O . SER A 1 196 ? -3.775 15.653 19.292 1.00 92.88 196 SER A O 1
ATOM 1584 N N . GLN A 1 197 ? -1.749 15.867 18.335 1.00 96.25 197 GLN A N 1
ATOM 1585 C CA . GLN A 1 197 ? -2.236 16.199 17.005 1.00 96.25 197 GLN A CA 1
ATOM 1586 C C . GLN A 1 197 ? -2.539 14.940 16.205 1.00 96.25 197 GLN A C 1
ATOM 1588 O O . GLN A 1 197 ? -1.747 14.000 16.175 1.00 96.25 197 GLN A O 1
ATOM 1593 N N . GLU A 1 198 ? -3.677 14.941 15.526 1.00 96.81 198 GLU A N 1
ATOM 1594 C CA . GLU A 1 198 ? -4.029 13.907 14.569 1.00 96.81 198 GLU A CA 1
ATOM 1595 C C . GLU A 1 198 ? -3.224 14.082 13.280 1.00 96.81 198 GLU A C 1
ATOM 1597 O O . GLU A 1 198 ? -3.170 15.171 12.720 1.00 96.81 198 GLU A O 1
ATOM 1602 N N . THR A 1 199 ? -2.581 13.010 12.825 1.00 96.38 199 THR A N 1
ATOM 1603 C CA . THR A 1 199 ? -1.803 13.003 11.576 1.00 96.38 199 THR A CA 1
ATOM 1604 C C . THR A 1 199 ? -2.458 12.156 10.494 1.00 96.38 199 THR A C 1
ATOM 1606 O O . THR A 1 199 ? -2.148 12.303 9.315 1.00 96.38 199 THR A O 1
ATOM 1609 N N . GLY A 1 200 ? -3.400 11.289 10.870 1.00 97.12 200 GLY A N 1
ATOM 1610 C CA . GLY A 1 200 ? -4.216 10.571 9.906 1.00 97.12 200 GLY A CA 1
ATOM 1611 C C . GLY A 1 200 ? -5.385 9.825 10.532 1.00 97.12 200 GLY A C 1
ATOM 1612 O O . GLY A 1 200 ? -5.357 9.470 11.714 1.00 97.12 200 GLY A O 1
ATOM 1613 N N . ARG A 1 201 ? -6.402 9.563 9.716 1.00 98.31 201 ARG A N 1
ATOM 1614 C CA . ARG A 1 201 ? -7.657 8.917 10.099 1.00 98.31 201 ARG A CA 1
ATOM 1615 C C . ARG A 1 201 ? -8.076 7.902 9.061 1.00 98.31 201 ARG A C 1
ATOM 1617 O O . ARG A 1 201 ? -8.187 8.231 7.891 1.00 98.31 201 ARG A O 1
ATOM 1624 N N . LEU A 1 202 ? -8.386 6.699 9.510 1.00 98.62 202 LEU A N 1
ATOM 1625 C CA . LEU A 1 202 ? -9.012 5.657 8.713 1.00 98.62 202 LEU A CA 1
ATOM 1626 C C . LEU A 1 202 ? -10.439 5.462 9.207 1.00 98.62 202 LEU A C 1
ATOM 1628 O O . LEU A 1 202 ? -10.636 5.224 10.398 1.00 98.62 202 LEU A O 1
ATOM 1632 N N . GLU A 1 203 ? -11.421 5.512 8.319 1.00 98.62 203 GLU A N 1
ATOM 1633 C CA . GLU A 1 203 ? -12.810 5.154 8.616 1.00 98.62 203 GLU A CA 1
ATOM 1634 C C . GLU A 1 203 ? -13.245 4.009 7.707 1.00 98.62 203 GLU A C 1
ATOM 1636 O O . GLU A 1 203 ? -13.084 4.099 6.494 1.00 98.62 203 GLU A O 1
ATOM 1641 N N . ILE A 1 204 ? -13.776 2.927 8.285 1.00 98.62 204 ILE A N 1
ATOM 1642 C CA . ILE A 1 204 ? -14.037 1.676 7.563 1.00 98.62 204 ILE A CA 1
ATOM 1643 C C . ILE A 1 204 ? -15.526 1.336 7.636 1.00 98.62 204 ILE A C 1
ATOM 1645 O O . ILE A 1 204 ? -16.085 1.060 8.706 1.00 98.62 204 ILE A O 1
ATOM 1649 N N . ALA A 1 205 ? -16.179 1.308 6.479 1.00 98.38 205 ALA A N 1
ATOM 1650 C CA . ALA A 1 205 ? -17.507 0.739 6.335 1.00 98.38 205 ALA A CA 1
ATOM 1651 C C . ALA A 1 205 ? -17.382 -0.771 6.118 1.00 98.38 205 ALA A C 1
ATOM 1653 O O . ALA A 1 205 ? -16.656 -1.216 5.235 1.00 98.38 205 ALA A O 1
ATOM 1654 N N . HIS A 1 206 ? -18.109 -1.553 6.913 1.00 98.06 206 HIS A N 1
ATOM 1655 C CA . HIS A 1 206 ? -18.110 -3.012 6.819 1.00 98.06 206 HIS A CA 1
ATOM 1656 C C . HIS A 1 206 ? -19.408 -3.527 6.201 1.00 98.06 206 HIS A C 1
ATOM 1658 O O . HIS A 1 206 ? -20.463 -2.899 6.341 1.00 98.06 206 HIS A O 1
ATOM 1664 N N . GLN A 1 207 ? -19.317 -4.698 5.587 1.00 97.25 207 GLN A N 1
ATOM 1665 C CA . GLN A 1 207 ? -20.427 -5.539 5.161 1.00 97.25 207 GLN A CA 1
ATOM 1666 C C . GLN A 1 207 ? -20.306 -6.916 5.812 1.00 97.25 207 GLN A C 1
ATOM 1668 O O . GLN A 1 207 ? -19.201 -7.383 6.085 1.00 97.25 207 GLN A O 1
ATOM 1673 N N . GLU A 1 208 ? -21.446 -7.543 6.066 1.00 97.12 208 GLU A N 1
ATOM 1674 C CA . GLU A 1 208 ? -21.508 -8.935 6.497 1.00 97.12 208 GLU A CA 1
ATOM 1675 C C . GLU A 1 208 ? -21.373 -9.836 5.264 1.00 97.12 208 GLU A C 1
ATOM 1677 O O . GLU A 1 208 ? -22.037 -9.622 4.247 1.00 97.12 208 GLU A O 1
ATOM 1682 N N . THR A 1 209 ? -20.482 -10.817 5.338 1.00 95.62 209 THR A N 1
ATOM 1683 C CA . THR A 1 209 ? -20.292 -11.863 4.332 1.00 95.62 209 THR A CA 1
ATOM 1684 C C . THR A 1 209 ? -20.524 -13.226 4.983 1.00 95.62 209 THR A C 1
ATOM 1686 O O . THR A 1 209 ? -20.684 -13.332 6.198 1.00 95.62 209 THR A O 1
ATOM 1689 N N . LYS A 1 210 ? -20.505 -14.301 4.189 1.00 94.31 210 LYS A N 1
ATOM 1690 C CA . LYS A 1 210 ? -20.575 -15.671 4.727 1.00 94.31 210 LYS A CA 1
ATOM 1691 C C . LYS A 1 210 ? -19.403 -16.016 5.665 1.00 94.31 210 LYS A C 1
ATOM 1693 O O . LYS A 1 210 ? -19.520 -16.952 6.446 1.00 94.31 210 LYS A O 1
ATOM 1698 N N . ASP A 1 211 ? -18.292 -15.283 5.557 1.00 93.38 211 ASP A N 1
ATOM 1699 C CA . ASP A 1 211 ? -17.037 -15.536 6.267 1.00 93.38 211 ASP A CA 1
ATOM 1700 C C . ASP A 1 211 ? -16.803 -14.533 7.420 1.00 93.38 211 ASP A C 1
ATOM 1702 O O . ASP A 1 211 ? -15.737 -14.556 8.037 1.00 93.38 211 ASP A O 1
ATOM 1706 N N . GLY A 1 212 ? -17.757 -13.630 7.696 1.00 95.00 212 GLY A N 1
ATOM 1707 C CA . GLY A 1 212 ? -17.690 -12.630 8.771 1.00 95.00 212 GLY A CA 1
ATOM 1708 C C . GLY A 1 212 ? -17.866 -11.183 8.299 1.00 95.00 212 GLY A C 1
ATOM 1709 O O . GLY A 1 212 ? -18.382 -10.910 7.215 1.00 95.00 212 GLY A O 1
ATOM 1710 N N . TRP A 1 213 ? -17.443 -10.224 9.124 1.00 97.12 213 TRP A N 1
ATOM 1711 C CA . TRP A 1 213 ? -17.499 -8.797 8.795 1.00 97.12 213 TRP A CA 1
ATOM 1712 C C . TRP A 1 213 ? -16.240 -8.341 8.059 1.00 97.12 213 TRP A C 1
ATOM 1714 O O . TRP A 1 213 ? -15.156 -8.294 8.633 1.00 97.12 213 TRP A O 1
ATOM 1724 N N . TYR A 1 214 ? -16.397 -7.923 6.803 1.00 97.62 214 TYR A N 1
ATOM 1725 C CA . TYR A 1 214 ? -15.291 -7.455 5.964 1.00 97.62 214 TYR A CA 1
ATOM 1726 C C . TYR A 1 214 ? -15.486 -6.012 5.498 1.00 97.62 214 TYR A C 1
ATOM 1728 O O . TYR A 1 214 ? -16.618 -5.517 5.469 1.00 97.62 214 TYR A O 1
ATOM 1736 N N . PRO A 1 215 ? -14.411 -5.304 5.110 1.00 98.12 215 PRO A N 1
ATOM 1737 C CA . PRO A 1 215 ? -14.517 -3.955 4.589 1.00 98.12 215 PRO A CA 1
ATOM 1738 C C . PRO A 1 215 ? -15.314 -3.962 3.283 1.00 98.12 215 PRO A C 1
ATOM 1740 O O . PRO A 1 215 ? -15.078 -4.771 2.391 1.00 98.12 215 PRO A O 1
ATOM 1743 N N . LYS A 1 216 ? -16.260 -3.037 3.178 1.00 98.50 216 LYS A N 1
ATOM 1744 C CA . LYS A 1 216 ? -16.969 -2.693 1.941 1.00 98.50 216 LYS A CA 1
ATOM 1745 C C . LYS A 1 216 ? -16.329 -1.481 1.275 1.00 98.50 216 LYS A C 1
ATOM 1747 O O . LYS A 1 216 ? -16.226 -1.410 0.057 1.00 98.50 216 LYS A O 1
ATOM 1752 N N . SER A 1 217 ? -15.932 -0.511 2.087 1.00 98.62 217 SER A N 1
ATOM 1753 C CA . SER A 1 217 ? -15.237 0.695 1.658 1.00 98.62 217 SER A CA 1
ATOM 1754 C C . SER A 1 217 ? -14.516 1.322 2.840 1.00 98.62 217 SER A C 1
ATOM 1756 O O . SER A 1 217 ? -14.817 1.027 4.002 1.00 98.62 217 SER A O 1
ATOM 1758 N N . TRP A 1 218 ? -13.557 2.190 2.560 1.00 98.62 218 TRP A N 1
ATOM 1759 C CA . TRP A 1 218 ? -12.891 2.973 3.588 1.00 98.62 218 TRP A CA 1
ATOM 1760 C C . TRP A 1 218 ? -12.386 4.301 3.048 1.00 98.62 218 TRP A C 1
ATOM 1762 O O . TRP A 1 218 ? -12.163 4.465 1.848 1.00 98.62 218 TRP A O 1
ATOM 1772 N N . THR A 1 219 ? -12.184 5.231 3.975 1.00 98.50 219 THR A N 1
ATOM 1773 C CA . THR A 1 219 ? -11.589 6.536 3.710 1.00 98.50 219 THR A CA 1
ATOM 1774 C C . THR A 1 219 ? -10.365 6.718 4.594 1.00 98.50 219 THR A C 1
ATOM 1776 O O . THR A 1 219 ? -10.460 6.586 5.817 1.00 98.50 219 THR A O 1
ATOM 1779 N N . TRP A 1 220 ? -9.222 7.012 3.981 1.00 98.00 220 TRP A N 1
ATOM 1780 C CA . TRP A 1 220 ? -8.012 7.455 4.660 1.00 98.00 220 TRP A CA 1
ATOM 1781 C C . TRP A 1 220 ? -7.857 8.966 4.477 1.00 98.00 220 TRP A C 1
ATOM 1783 O O . TRP A 1 220 ? -7.800 9.453 3.355 1.00 98.00 220 TRP A O 1
ATOM 1793 N N . THR A 1 221 ? -7.802 9.718 5.569 1.00 97.62 221 THR A N 1
ATOM 1794 C CA . THR A 1 221 ? -7.566 11.165 5.569 1.00 97.62 221 THR A CA 1
ATOM 1795 C C . THR A 1 221 ? -6.221 11.442 6.213 1.00 97.62 221 THR A C 1
ATOM 1797 O O . THR A 1 221 ? -5.979 10.995 7.334 1.00 97.62 221 THR A O 1
ATOM 1800 N N . THR A 1 222 ? -5.367 12.200 5.536 1.00 96.06 222 THR A N 1
ATOM 1801 C CA . THR A 1 222 ? -4.077 12.653 6.070 1.00 96.06 222 THR A CA 1
ATOM 1802 C C . THR A 1 222 ? -4.178 14.122 6.464 1.00 96.06 222 THR A C 1
ATOM 1804 O O . THR A 1 222 ? -4.832 14.907 5.773 1.00 96.06 222 THR A O 1
ATOM 1807 N N . PHE A 1 223 ? -3.538 14.493 7.573 1.00 94.00 223 PHE A N 1
ATOM 1808 C CA . PHE A 1 223 ? -3.503 15.871 8.064 1.00 94.00 223 PHE A CA 1
ATOM 1809 C C . PHE A 1 223 ? -2.070 16.407 8.077 1.00 94.00 223 PHE A C 1
ATOM 1811 O O . PHE A 1 223 ? -1.130 15.683 8.412 1.00 94.00 223 PHE A O 1
ATOM 1818 N N . ASP A 1 224 ? -1.905 17.683 7.734 1.00 90.88 224 ASP A N 1
ATOM 1819 C CA . ASP A 1 224 ? -0.632 18.392 7.840 1.00 90.88 224 ASP A CA 1
ATOM 1820 C C . ASP A 1 224 ? -0.342 18.860 9.282 1.00 90.88 224 ASP A C 1
ATOM 1822 O O . ASP A 1 224 ? -1.131 18.673 10.215 1.00 90.88 224 ASP A O 1
ATOM 1826 N N . SER A 1 225 ? 0.810 19.507 9.477 1.00 89.94 225 SER A N 1
ATOM 1827 C CA . SER A 1 225 ? 1.231 20.037 10.781 1.00 89.94 225 SER A CA 1
ATOM 1828 C C . SER A 1 225 ? 0.354 21.181 11.304 1.00 89.94 225 SER A C 1
ATOM 1830 O O . SER A 1 225 ? 0.401 21.475 12.497 1.00 89.94 225 SER A O 1
ATOM 1832 N N . GLN A 1 226 ? -0.495 21.783 10.471 1.00 91.19 226 GLN A N 1
ATOM 1833 C CA . GLN A 1 226 ? -1.490 22.786 10.862 1.00 91.19 226 GLN A CA 1
ATOM 1834 C C . GLN A 1 226 ? -2.891 22.180 11.040 1.00 91.19 226 GLN A C 1
ATOM 1836 O O . GLN A 1 226 ? -3.862 22.923 11.191 1.00 91.19 226 GLN A O 1
ATOM 1841 N N . ASN A 1 227 ? -2.999 20.845 11.055 1.00 91.50 227 ASN A N 1
ATOM 1842 C CA . ASN A 1 227 ? -4.251 20.101 11.184 1.00 91.50 227 ASN A CA 1
ATOM 1843 C C . ASN A 1 227 ? -5.239 20.380 10.036 1.00 91.50 227 ASN A C 1
ATOM 1845 O O . ASN A 1 227 ? -6.457 20.292 10.205 1.00 91.50 227 ASN A O 1
ATOM 1849 N N . ARG A 1 228 ? -4.717 20.734 8.859 1.00 92.88 228 ARG A N 1
ATOM 1850 C CA . ARG A 1 228 ? -5.487 20.836 7.618 1.00 92.88 228 ARG A CA 1
ATOM 1851 C C . ARG A 1 228 ? -5.405 19.505 6.891 1.00 92.88 228 ARG A C 1
ATOM 1853 O O . ARG A 1 228 ? -4.404 18.802 6.994 1.00 92.88 228 ARG A O 1
ATOM 1860 N N . ILE A 1 229 ? -6.452 19.157 6.155 1.00 93.75 229 ILE A N 1
ATOM 1861 C CA . ILE A 1 229 ? -6.435 17.954 5.323 1.00 93.75 229 ILE A CA 1
ATOM 1862 C C . ILE A 1 229 ? -5.401 18.160 4.214 1.00 93.75 229 ILE A C 1
ATOM 1864 O O . ILE A 1 229 ? -5.432 19.183 3.536 1.00 93.75 229 ILE A O 1
ATOM 1868 N N . SER A 1 230 ? -4.494 17.203 4.041 1.00 90.88 230 SER A N 1
ATOM 1869 C CA . SER A 1 230 ? -3.540 17.182 2.927 1.00 90.88 230 SER A CA 1
ATOM 1870 C C . SER A 1 230 ? -4.006 16.250 1.812 1.00 90.88 230 SER A C 1
ATOM 1872 O O . SER A 1 230 ? -3.900 16.593 0.635 1.00 90.88 230 SER A O 1
ATOM 1874 N N . SER A 1 231 ? -4.580 15.100 2.170 1.00 93.00 231 SER A N 1
ATOM 1875 C CA . SER A 1 231 ? -5.144 14.149 1.214 1.00 93.00 231 SER A CA 1
ATOM 1876 C C . SER A 1 231 ? -6.316 13.354 1.783 1.00 93.00 231 SER A C 1
ATOM 1878 O O . SER A 1 231 ? -6.449 13.180 3.000 1.00 93.00 231 SER A O 1
ATOM 1880 N N . ILE A 1 232 ? -7.164 12.865 0.880 1.00 96.00 232 ILE A N 1
ATOM 1881 C CA . ILE A 1 232 ? -8.253 11.931 1.162 1.00 96.00 232 ILE A CA 1
ATOM 1882 C C . ILE A 1 232 ? -8.208 10.811 0.124 1.00 96.00 232 ILE A C 1
ATOM 1884 O O . ILE A 1 232 ? -8.429 11.065 -1.053 1.00 96.00 232 ILE A O 1
ATOM 1888 N N . ASP A 1 233 ? -8.002 9.574 0.559 1.00 96.19 233 ASP A N 1
ATOM 1889 C CA . ASP A 1 233 ? -8.146 8.384 -0.278 1.00 96.19 233 ASP A CA 1
ATOM 1890 C C . ASP A 1 233 ? -9.461 7.688 0.064 1.00 96.19 233 ASP A C 1
ATOM 1892 O O . ASP A 1 233 ? -9.690 7.324 1.217 1.00 96.19 233 ASP A O 1
ATOM 1896 N N . THR A 1 234 ? -10.320 7.476 -0.927 1.00 97.88 234 THR A N 1
ATOM 1897 C CA . THR A 1 234 ? -11.569 6.722 -0.791 1.00 97.88 234 THR A CA 1
ATOM 1898 C C . THR A 1 234 ? -11.520 5.477 -1.665 1.00 97.88 234 THR A C 1
ATOM 1900 O O . THR A 1 234 ? -11.373 5.556 -2.888 1.00 97.88 234 THR A O 1
ATOM 1903 N N . VAL A 1 235 ? -11.680 4.320 -1.023 1.00 98.00 235 VAL A N 1
ATOM 1904 C CA . VAL A 1 235 ? -11.637 2.999 -1.659 1.00 98.00 235 VAL A CA 1
ATOM 1905 C C . VAL A 1 235 ? -12.956 2.285 -1.450 1.00 98.00 235 VAL A C 1
ATOM 1907 O O . VAL A 1 235 ? -13.514 2.305 -0.354 1.00 98.00 235 VAL A O 1
ATOM 1910 N N . SER A 1 236 ? -13.432 1.619 -2.497 1.00 98.38 236 SER A N 1
ATOM 1911 C CA . SER A 1 236 ? -14.564 0.697 -2.436 1.00 98.38 236 SER A CA 1
ATOM 1912 C C . SER A 1 236 ? -14.125 -0.673 -2.932 1.00 98.38 236 SER A C 1
ATOM 1914 O O . SER A 1 236 ? -13.403 -0.768 -3.919 1.00 98.38 236 SER A O 1
ATOM 1916 N N . VAL A 1 237 ? -14.559 -1.727 -2.246 1.00 98.19 237 VAL A N 1
ATOM 1917 C CA . VAL A 1 237 ? -14.294 -3.110 -2.648 1.00 98.19 237 VAL A CA 1
ATOM 1918 C C . VAL A 1 237 ? -15.233 -3.472 -3.790 1.00 98.19 237 VAL A C 1
ATOM 1920 O O . VAL A 1 237 ? -16.453 -3.466 -3.619 1.00 98.19 237 VAL A O 1
ATOM 1923 N N . THR A 1 238 ? -14.660 -3.784 -4.947 1.00 97.75 238 THR A N 1
ATOM 1924 C CA . THR A 1 238 ? -15.389 -4.253 -6.132 1.00 97.75 238 THR A CA 1
ATOM 1925 C C . THR A 1 238 ? -15.574 -5.767 -6.113 1.00 97.75 238 THR A C 1
ATOM 1927 O O . THR A 1 238 ? -16.654 -6.256 -6.434 1.00 97.75 238 THR A O 1
ATOM 1930 N N . GLU A 1 239 ? -14.551 -6.499 -5.675 1.00 96.62 239 GLU A N 1
ATOM 1931 C CA . GLU A 1 239 ? -14.539 -7.955 -5.598 1.00 96.62 239 GLU A CA 1
ATOM 1932 C C . GLU A 1 239 ? -13.749 -8.429 -4.371 1.00 96.62 239 GLU A C 1
ATOM 1934 O O . GLU A 1 239 ? -12.777 -7.801 -3.948 1.00 96.62 239 GLU A O 1
ATOM 1939 N N . MET A 1 240 ? -14.195 -9.537 -3.776 1.00 95.88 240 MET A N 1
ATOM 1940 C CA . MET A 1 240 ? -13.525 -10.199 -2.661 1.00 9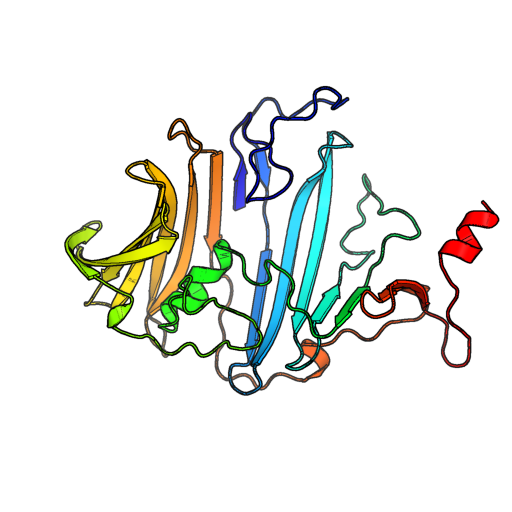5.88 240 MET A CA 1
ATOM 1941 C C . MET A 1 240 ? -13.825 -11.696 -2.713 1.00 95.88 240 MET A C 1
ATOM 1943 O O . MET A 1 240 ? -14.989 -12.098 -2.695 1.00 95.88 240 MET A O 1
ATOM 1947 N N . ALA A 1 241 ? -12.772 -12.508 -2.746 1.00 94.19 241 ALA A N 1
ATOM 1948 C CA . ALA A 1 241 ? -12.857 -13.961 -2.798 1.00 94.19 241 ALA A CA 1
ATOM 1949 C C . ALA A 1 241 ? -11.952 -14.598 -1.734 1.00 94.19 241 ALA A C 1
ATOM 1951 O O . ALA A 1 241 ? -10.933 -14.032 -1.334 1.00 94.19 241 ALA A O 1
ATOM 1952 N N . PHE A 1 242 ? -12.337 -15.790 -1.274 1.00 93.06 242 PHE A N 1
ATOM 1953 C CA . PHE A 1 242 ? -11.636 -16.548 -0.239 1.00 93.06 242 PHE A CA 1
ATOM 1954 C C . PHE A 1 242 ? -11.477 -18.009 -0.653 1.00 93.06 242 PHE A C 1
ATOM 1956 O O . PHE A 1 242 ? -12.352 -18.574 -1.310 1.00 93.06 242 PHE A O 1
ATOM 1963 N N . GLY A 1 243 ? -10.398 -18.645 -0.190 1.00 86.31 243 GLY A N 1
ATOM 1964 C CA . GLY A 1 243 ? -10.188 -20.088 -0.346 1.00 86.31 243 GLY A CA 1
ATOM 1965 C C . GLY A 1 243 ? -9.735 -20.532 -1.739 1.00 86.31 243 GLY A C 1
ATOM 1966 O O . GLY A 1 243 ? -9.751 -21.727 -2.023 1.00 86.31 243 GLY A O 1
ATOM 1967 N N . GLU A 1 244 ? -9.325 -19.602 -2.599 1.00 81.06 244 GLU A N 1
ATOM 1968 C CA . GLU A 1 244 ? -8.741 -19.938 -3.894 1.00 81.06 244 GLU A CA 1
ATOM 1969 C C . GLU A 1 244 ? -7.323 -20.497 -3.724 1.00 81.06 244 GLU A C 1
ATOM 1971 O O . GLU A 1 244 ? -6.518 -19.992 -2.939 1.00 81.06 244 GLU A O 1
ATOM 1976 N N . MET A 1 245 ? -7.012 -21.565 -4.461 1.00 86.00 245 MET A N 1
ATOM 1977 C CA . MET A 1 245 ? -5.636 -22.035 -4.587 1.00 86.00 245 MET A CA 1
ATOM 1978 C C . MET A 1 245 ? -4.938 -21.216 -5.667 1.00 86.00 245 MET A C 1
ATOM 1980 O O . MET A 1 245 ? -5.335 -21.258 -6.829 1.00 86.00 245 MET A O 1
ATOM 1984 N N . PHE A 1 246 ? -3.886 -20.501 -5.277 1.00 90.19 246 PHE A N 1
ATOM 1985 C CA . PHE A 1 246 ? -3.120 -19.652 -6.182 1.00 90.19 246 PHE A CA 1
ATOM 1986 C C . PHE A 1 246 ? -1.901 -20.380 -6.755 1.00 90.19 246 PHE A C 1
ATOM 1988 O O . PHE A 1 246 ? -1.132 -21.022 -6.022 1.00 90.19 246 PHE A O 1
ATOM 1995 N N . ASP A 1 247 ? -1.695 -20.225 -8.062 1.00 92.44 247 ASP A N 1
ATOM 1996 C CA . ASP A 1 247 ? -0.493 -20.697 -8.748 1.00 92.44 247 ASP A CA 1
ATOM 1997 C C . ASP A 1 247 ? 0.717 -19.864 -8.291 1.00 92.44 247 ASP A C 1
ATOM 1999 O O . ASP A 1 247 ? 0.641 -18.645 -8.138 1.00 92.44 247 ASP A O 1
ATOM 2003 N N . VAL A 1 248 ? 1.861 -20.520 -8.081 1.00 90.56 248 VAL A N 1
ATOM 2004 C CA . VAL A 1 248 ? 3.144 -19.858 -7.790 1.00 90.56 248 VAL A CA 1
ATOM 2005 C C . VAL A 1 248 ? 3.472 -18.803 -8.844 1.00 90.56 248 VAL A C 1
ATOM 2007 O O . VAL A 1 248 ? 3.974 -17.739 -8.483 1.00 90.56 248 VAL A O 1
ATOM 2010 N N . ALA A 1 249 ? 3.123 -19.047 -10.109 1.00 94.31 249 ALA A N 1
ATOM 2011 C CA . ALA A 1 249 ? 3.345 -18.099 -11.196 1.00 94.31 249 ALA A CA 1
ATOM 2012 C C . ALA A 1 249 ? 2.632 -16.747 -11.000 1.00 94.31 249 ALA A C 1
ATOM 2014 O O . ALA A 1 249 ? 3.040 -15.755 -11.593 1.00 94.31 249 ALA A O 1
ATOM 2015 N N . GLN A 1 250 ? 1.603 -16.654 -10.149 1.00 95.44 250 GLN A N 1
ATOM 2016 C CA . GLN A 1 250 ? 0.954 -15.370 -9.849 1.00 95.44 250 GLN A CA 1
ATOM 2017 C C . GLN A 1 250 ? 1.823 -14.466 -8.961 1.00 95.44 250 GLN A C 1
ATOM 2019 O O . GLN A 1 250 ? 1.653 -13.248 -8.971 1.00 95.44 250 GLN A O 1
ATOM 2024 N N . PHE A 1 251 ? 2.777 -15.029 -8.221 1.00 97.56 251 PHE A N 1
ATOM 2025 C CA . PHE A 1 251 ? 3.626 -14.298 -7.274 1.00 97.56 251 PHE A CA 1
ATOM 2026 C C . PHE A 1 251 ? 5.046 -14.061 -7.790 1.00 97.56 251 PHE A C 1
ATOM 2028 O O . PHE A 1 251 ? 5.898 -13.596 -7.036 1.00 97.56 251 PHE A O 1
ATOM 2035 N N . HIS A 1 252 ? 5.301 -14.380 -9.059 1.00 97.56 252 HIS A N 1
ATOM 2036 C CA . HIS A 1 252 ? 6.606 -14.255 -9.686 1.00 97.56 252 HIS A CA 1
ATOM 2037 C C . HIS A 1 252 ? 6.461 -13.744 -11.121 1.00 97.56 252 HIS A C 1
ATOM 2039 O O . HIS A 1 252 ? 5.568 -14.165 -11.852 1.00 97.56 252 HIS A O 1
ATOM 2045 N N . VAL A 1 253 ? 7.354 -12.854 -11.544 1.00 97.81 253 VAL A N 1
ATOM 2046 C CA . VAL A 1 253 ? 7.461 -12.404 -12.935 1.00 97.81 253 VAL A CA 1
ATOM 2047 C C . VAL A 1 253 ? 8.803 -12.851 -13.493 1.00 97.81 253 VAL A C 1
ATOM 2049 O O . VAL A 1 253 ? 9.862 -12.441 -13.015 1.00 97.81 253 VAL A O 1
ATOM 2052 N N . GLU A 1 254 ? 8.744 -13.682 -14.530 1.00 97.50 254 GLU A N 1
ATOM 2053 C CA . GLU A 1 254 ? 9.921 -14.110 -15.280 1.00 97.50 254 GLU A CA 1
ATOM 2054 C C . GLU A 1 254 ? 10.348 -13.018 -16.279 1.00 97.50 254 GLU A C 1
ATOM 2056 O O . GLU A 1 254 ? 9.504 -12.511 -17.029 1.00 97.50 254 GLU A O 1
ATOM 2061 N N . PRO A 1 255 ? 11.645 -12.661 -16.352 1.00 97.81 255 PRO A N 1
ATOM 2062 C CA . PRO A 1 255 ? 12.142 -11.737 -17.362 1.00 97.81 255 PRO A CA 1
ATOM 2063 C C . PRO A 1 255 ? 11.865 -12.231 -18.789 1.00 97.81 255 PRO A C 1
ATOM 2065 O O . PRO A 1 255 ? 12.286 -13.322 -19.180 1.00 97.81 255 PRO A O 1
ATOM 2068 N N . THR A 1 256 ? 11.238 -11.399 -19.622 1.00 97.94 256 THR A N 1
ATOM 2069 C CA . THR A 1 256 ? 10.999 -11.723 -21.039 1.00 97.94 256 THR A CA 1
ATOM 2070 C C . THR A 1 256 ? 12.010 -11.040 -21.962 1.00 97.94 256 THR A C 1
ATOM 2072 O O . THR A 1 256 ? 12.483 -9.949 -21.643 1.00 97.94 256 THR A O 1
ATOM 2075 N N . PRO A 1 257 ? 12.335 -11.604 -23.142 1.00 98.25 257 PRO A N 1
ATOM 2076 C CA . PRO A 1 257 ? 13.276 -10.983 -24.074 1.00 98.25 257 PRO A CA 1
ATOM 2077 C C . PRO A 1 257 ? 12.921 -9.529 -24.418 1.00 98.25 257 PRO A C 1
ATOM 2079 O O . PRO A 1 257 ? 11.790 -9.240 -24.796 1.00 98.25 257 PRO A O 1
ATOM 2082 N N . GLY A 1 258 ? 13.905 -8.633 -24.340 1.00 97.44 258 GLY A N 1
ATOM 2083 C CA . GLY A 1 258 ? 13.748 -7.195 -24.581 1.00 97.44 258 GLY A CA 1
ATOM 2084 C C . GLY A 1 258 ? 13.389 -6.372 -23.341 1.00 97.44 258 GLY A C 1
ATOM 2085 O O . GLY A 1 258 ? 13.569 -5.158 -23.378 1.00 97.44 258 GLY A O 1
ATOM 2086 N N . MET A 1 259 ? 12.962 -7.014 -22.251 1.00 98.19 259 MET A N 1
ATOM 2087 C CA . MET A 1 259 ? 12.646 -6.344 -20.990 1.00 98.19 259 MET A CA 1
ATOM 2088 C C . MET A 1 259 ? 13.905 -5.744 -20.361 1.00 98.19 259 MET A C 1
ATOM 2090 O O . MET A 1 259 ? 14.963 -6.383 -20.344 1.00 98.19 259 MET A O 1
ATOM 2094 N N . VAL A 1 260 ? 13.797 -4.535 -19.815 1.00 98.44 260 VAL A N 1
ATOM 2095 C CA . VAL A 1 260 ? 14.877 -3.935 -19.021 1.00 98.44 260 VAL A CA 1
ATOM 2096 C C . VAL A 1 260 ? 14.755 -4.418 -17.579 1.00 98.44 260 VAL A C 1
ATOM 2098 O O . VAL A 1 260 ? 13.758 -4.153 -16.911 1.00 98.44 260 VAL A O 1
ATOM 2101 N N . VAL A 1 261 ? 15.784 -5.104 -17.091 1.00 98.38 261 VAL A N 1
ATOM 2102 C CA . VAL A 1 261 ? 15.834 -5.678 -15.744 1.00 98.38 261 VAL A CA 1
ATOM 2103 C C . VAL A 1 261 ? 16.877 -4.951 -14.903 1.00 98.38 261 VAL A C 1
ATOM 2105 O O . VAL A 1 261 ? 18.006 -4.731 -15.346 1.00 98.38 261 VAL A O 1
ATOM 2108 N N . CYS A 1 262 ? 16.505 -4.604 -13.674 1.00 98.00 262 CYS A N 1
ATOM 2109 C CA . CYS A 1 262 ? 17.409 -4.163 -12.619 1.00 98.00 262 CYS A CA 1
ATOM 2110 C C . CYS A 1 262 ? 17.581 -5.303 -11.607 1.00 98.00 262 CYS A C 1
ATOM 2112 O O . CYS A 1 262 ? 16.623 -5.696 -10.951 1.00 98.00 262 CYS A O 1
ATOM 2114 N N . ASP A 1 263 ? 18.783 -5.852 -11.470 1.00 97.88 263 ASP A N 1
ATOM 2115 C CA . ASP A 1 263 ? 19.103 -6.818 -10.419 1.00 97.88 263 ASP A CA 1
ATOM 2116 C C . ASP A 1 263 ? 19.801 -6.088 -9.272 1.00 97.88 263 ASP A C 1
ATOM 2118 O O . ASP A 1 263 ? 21.014 -5.869 -9.293 1.00 97.88 263 ASP A O 1
ATOM 2122 N N . ALA A 1 264 ? 19.013 -5.707 -8.265 1.00 96.31 264 ALA A N 1
ATOM 2123 C CA . ALA A 1 264 ? 19.499 -4.967 -7.106 1.00 96.31 264 ALA A CA 1
ATOM 2124 C C . ALA A 1 264 ? 20.415 -5.816 -6.210 1.00 96.31 264 ALA A C 1
ATOM 2126 O O . ALA A 1 264 ? 21.176 -5.271 -5.416 1.00 96.31 264 ALA A O 1
ATOM 2127 N N . THR A 1 265 ? 20.374 -7.148 -6.335 1.00 95.81 265 THR A N 1
ATOM 2128 C CA . THR A 1 265 ? 21.251 -8.044 -5.561 1.00 95.81 265 THR A CA 1
ATOM 2129 C C . THR A 1 265 ? 22.674 -8.072 -6.100 1.00 95.81 265 THR A C 1
ATOM 2131 O O . THR A 1 265 ? 23.612 -8.362 -5.358 1.00 95.81 265 THR A O 1
ATOM 2134 N N . ARG A 1 266 ? 22.829 -7.770 -7.391 1.00 96.88 266 ARG A N 1
ATOM 2135 C CA . ARG A 1 266 ? 24.111 -7.743 -8.100 1.00 96.88 266 ARG A CA 1
ATOM 2136 C C . ARG A 1 266 ? 24.543 -6.338 -8.505 1.00 96.88 266 ARG A C 1
ATOM 2138 O O . ARG A 1 266 ? 25.629 -6.205 -9.053 1.00 96.88 266 ARG A O 1
ATOM 2145 N N . ASP A 1 267 ? 23.704 -5.338 -8.249 1.00 96.19 267 ASP A N 1
ATOM 2146 C CA . ASP A 1 267 ? 23.892 -3.949 -8.673 1.00 96.19 267 ASP A CA 1
ATOM 2147 C C . ASP A 1 267 ? 24.135 -3.827 -10.188 1.00 96.19 267 ASP A C 1
ATOM 2149 O O . ASP A 1 267 ? 25.091 -3.213 -10.657 1.00 96.19 267 ASP A O 1
ATOM 2153 N N . VAL A 1 268 ? 23.283 -4.486 -10.985 1.00 97.00 268 VAL A N 1
ATOM 2154 C CA . VAL A 1 268 ? 23.386 -4.465 -12.453 1.00 97.00 268 VAL A CA 1
ATOM 2155 C C . VAL A 1 268 ? 22.058 -4.160 -13.125 1.00 97.00 268 VAL A C 1
ATOM 2157 O O . VAL A 1 268 ? 20.991 -4.555 -12.659 1.00 97.00 268 VAL A O 1
ATOM 2160 N N . ARG A 1 269 ? 22.132 -3.522 -14.298 1.00 97.75 269 ARG A N 1
ATOM 2161 C CA . ARG A 1 269 ? 20.990 -3.326 -15.194 1.00 97.75 269 ARG A CA 1
ATOM 2162 C C . ARG A 1 269 ? 21.283 -3.881 -16.580 1.00 97.75 269 ARG A C 1
ATOM 2164 O O . ARG A 1 269 ? 22.323 -3.581 -17.169 1.00 97.75 269 ARG A O 1
ATOM 2171 N N . TYR A 1 270 ? 20.355 -4.653 -17.128 1.00 98.12 270 TYR A N 1
ATOM 2172 C CA . TYR A 1 270 ? 20.516 -5.277 -18.436 1.00 98.12 270 TYR A CA 1
ATOM 2173 C C . TYR A 1 270 ? 19.199 -5.362 -19.204 1.00 98.12 270 TYR A C 1
ATOM 2175 O O . TYR A 1 270 ? 18.118 -5.333 -18.629 1.00 98.12 270 TYR A O 1
ATOM 2183 N N . VAL A 1 271 ? 19.300 -5.485 -20.523 1.00 98.06 271 VAL A N 1
ATOM 2184 C CA . VAL A 1 271 ? 18.199 -5.886 -21.397 1.00 98.06 271 VAL A CA 1
ATOM 2185 C C . VAL A 1 271 ? 18.224 -7.406 -21.510 1.00 98.06 271 VAL A C 1
ATOM 2187 O O . VAL A 1 271 ? 19.254 -7.986 -21.876 1.00 98.06 271 VAL A O 1
ATOM 2190 N N . GLN A 1 272 ? 17.108 -8.051 -21.183 1.00 98.38 272 GLN A N 1
ATOM 2191 C CA . GLN A 1 272 ? 16.969 -9.503 -21.216 1.00 98.38 272 GLN A CA 1
ATOM 2192 C C . GLN A 1 272 ? 17.137 -10.029 -22.650 1.00 98.38 272 GLN A C 1
ATOM 2194 O O . GLN A 1 272 ? 16.441 -9.609 -23.579 1.00 98.38 272 GLN A O 1
ATOM 2199 N N . GLY A 1 273 ? 18.075 -10.958 -22.845 1.00 97.50 273 GLY A N 1
ATOM 2200 C CA . GLY A 1 273 ? 18.324 -11.592 -24.138 1.00 97.50 273 GLY A CA 1
ATOM 2201 C C . GLY A 1 273 ? 17.210 -12.562 -24.542 1.00 97.50 273 GLY A C 1
ATOM 2202 O O . GLY A 1 273 ? 16.462 -13.074 -23.707 1.00 97.50 273 GLY A O 1
ATOM 2203 N N . LYS A 1 274 ? 17.118 -12.861 -25.845 1.00 97.38 274 LYS A N 1
ATOM 2204 C CA . LYS A 1 274 ? 16.331 -14.008 -26.337 1.00 97.38 274 LYS A CA 1
ATOM 2205 C C . LYS A 1 274 ? 16.911 -15.324 -25.791 1.00 97.38 274 LYS A C 1
ATOM 2207 O O . LYS A 1 274 ? 18.110 -15.361 -25.516 1.00 97.38 274 LYS A O 1
ATOM 2212 N N . PRO A 1 275 ? 16.127 -16.417 -25.704 1.00 96.44 275 PRO A N 1
ATOM 2213 C CA . PRO A 1 275 ? 16.656 -17.725 -25.321 1.00 96.44 275 PRO A CA 1
ATOM 2214 C C . PRO A 1 275 ? 17.923 -18.086 -26.115 1.00 96.44 275 PRO A C 1
ATOM 2216 O O . PRO A 1 275 ? 17.950 -17.970 -27.342 1.00 96.44 275 PRO A O 1
ATOM 2219 N N . GLY A 1 276 ? 18.994 -18.460 -25.409 1.00 95.94 276 GLY A N 1
ATOM 2220 C CA . GLY A 1 276 ? 20.303 -18.770 -26.002 1.00 95.94 276 GLY A CA 1
ATOM 2221 C C . GLY A 1 276 ? 21.168 -17.558 -26.391 1.00 95.94 276 GLY A C 1
ATOM 2222 O O . GLY A 1 276 ? 22.242 -17.740 -26.962 1.00 95.94 276 GLY A O 1
ATOM 2223 N N . ARG A 1 277 ? 20.739 -16.323 -26.102 1.00 97.12 277 ARG A N 1
ATOM 2224 C CA . ARG A 1 277 ? 21.534 -15.096 -26.287 1.00 97.12 277 ARG A CA 1
ATOM 2225 C C . ARG A 1 277 ? 21.885 -14.480 -24.928 1.00 97.12 277 ARG A C 1
ATOM 2227 O O . ARG A 1 277 ? 21.066 -14.549 -24.015 1.00 97.12 277 ARG A O 1
ATOM 2234 N N . PRO A 1 278 ? 23.073 -13.865 -24.784 1.00 96.62 278 PRO A N 1
ATOM 2235 C CA . PRO A 1 278 ? 23.436 -13.189 -23.546 1.00 96.62 278 PRO A CA 1
ATOM 2236 C C . PRO A 1 278 ? 22.571 -11.943 -23.320 1.00 96.62 278 PRO A C 1
ATOM 2238 O O . PRO A 1 278 ? 22.099 -11.314 -24.272 1.00 96.62 278 PRO A O 1
ATOM 2241 N N . ASN A 1 279 ? 22.416 -11.573 -22.052 1.00 97.75 279 ASN A N 1
ATOM 2242 C CA . ASN A 1 279 ? 21.851 -10.288 -21.653 1.00 97.75 279 ASN A CA 1
ATOM 2243 C C . ASN A 1 279 ? 22.793 -9.145 -22.057 1.00 97.75 279 ASN A C 1
ATOM 2245 O O . ASN A 1 279 ? 24.013 -9.322 -22.102 1.00 97.75 279 ASN A O 1
ATOM 2249 N N . ILE A 1 280 ? 22.234 -7.969 -22.340 1.00 97.25 280 ILE A N 1
ATOM 2250 C CA . ILE A 1 280 ? 23.005 -6.796 -22.773 1.00 97.25 280 ILE A CA 1
ATOM 2251 C C . ILE A 1 280 ? 23.016 -5.765 -21.648 1.00 97.25 280 ILE A C 1
ATOM 2253 O O . ILE A 1 280 ? 21.965 -5.253 -21.278 1.00 97.25 280 ILE A O 1
ATOM 2257 N N . MET A 1 281 ? 24.190 -5.431 -21.115 1.00 97.56 281 MET A N 1
ATOM 2258 C CA . MET A 1 281 ? 24.316 -4.453 -20.028 1.00 97.56 281 MET A CA 1
ATOM 2259 C C . MET A 1 281 ? 23.888 -3.058 -20.493 1.00 97.56 281 MET A C 1
ATOM 2261 O O . MET A 1 281 ? 24.384 -2.574 -21.512 1.00 97.56 281 MET A O 1
ATOM 2265 N N . VAL A 1 282 ? 23.014 -2.384 -19.741 1.00 94.81 282 VAL A N 1
ATOM 2266 C CA . VAL A 1 282 ? 22.502 -1.053 -20.121 1.00 94.81 282 VAL A CA 1
ATOM 2267 C C . VAL A 1 282 ? 23.628 -0.022 -20.214 1.00 94.81 282 VAL A C 1
ATOM 2269 O O . VAL A 1 282 ? 23.644 0.782 -21.145 1.00 94.81 282 VAL A O 1
ATOM 2272 N N . ASP A 1 283 ? 24.621 -0.081 -19.327 1.00 90.50 283 ASP A N 1
ATOM 2273 C CA . ASP A 1 283 ? 25.746 0.863 -19.352 1.00 90.50 283 ASP A CA 1
ATOM 2274 C C . ASP A 1 283 ? 26.610 0.718 -20.612 1.00 90.50 283 ASP A C 1
ATOM 2276 O O . ASP A 1 283 ? 27.159 1.700 -21.104 1.00 90.50 283 ASP A O 1
ATOM 2280 N N . SER A 1 284 ? 26.650 -0.476 -21.217 1.00 88.31 284 SER A N 1
ATOM 2281 C CA . SER A 1 284 ? 27.331 -0.691 -22.502 1.00 88.31 284 SER A CA 1
ATOM 2282 C C . SER A 1 284 ? 26.593 -0.075 -23.699 1.00 88.31 284 SER A C 1
ATOM 2284 O O . SER A 1 284 ? 27.198 0.136 -24.752 1.00 88.31 284 SER A O 1
ATOM 2286 N N . LEU A 1 285 ? 25.294 0.218 -23.551 1.00 85.00 285 LEU A N 1
ATOM 2287 C CA . LEU A 1 285 ? 24.458 0.824 -24.590 1.00 85.00 285 LEU A CA 1
ATOM 2288 C C . LEU A 1 285 ? 24.524 2.351 -24.558 1.00 85.00 285 LEU A C 1
ATOM 2290 O O . LEU A 1 285 ? 24.556 2.967 -25.618 1.00 85.00 285 LEU A O 1
ATOM 2294 N N . LYS A 1 286 ? 24.612 2.953 -23.364 1.00 75.81 286 LYS A N 1
ATOM 2295 C CA . LYS A 1 286 ? 24.712 4.414 -23.194 1.00 75.81 286 LYS A CA 1
ATOM 2296 C C . LYS A 1 286 ? 25.974 5.021 -23.811 1.00 75.81 286 LYS A C 1
ATOM 2298 O O . LYS A 1 286 ? 25.964 6.182 -24.174 1.00 75.81 286 LYS A O 1
ATOM 2303 N N . ILE A 1 287 ? 27.049 4.244 -23.950 1.00 64.38 287 ILE A N 1
ATOM 2304 C CA . ILE A 1 287 ? 28.315 4.704 -24.554 1.00 64.38 287 ILE A CA 1
ATOM 2305 C C . ILE A 1 287 ? 28.177 4.929 -26.077 1.00 64.38 287 ILE A C 1
ATOM 2307 O O . ILE A 1 287 ? 29.046 5.542 -26.691 1.00 64.38 287 ILE A O 1
ATOM 2311 N N . LYS A 1 288 ? 27.112 4.413 -26.708 1.00 57.88 288 LYS A N 1
ATOM 2312 C CA . LYS A 1 288 ? 26.919 4.454 -28.167 1.00 57.88 288 LYS A CA 1
ATOM 2313 C C . LYS A 1 288 ? 25.889 5.482 -28.651 1.00 57.88 288 LYS A C 1
ATOM 2315 O O . LYS A 1 288 ? 25.720 5.588 -29.864 1.00 57.88 288 LYS A O 1
ATOM 2320 N N . GLU A 1 289 ? 25.190 6.160 -27.744 1.00 52.56 289 GLU A N 1
ATOM 2321 C CA . GLU A 1 289 ? 24.224 7.235 -28.039 1.00 52.56 289 GLU A CA 1
ATOM 2322 C C . GLU A 1 289 ? 24.882 8.601 -27.806 1.00 52.56 289 GLU A C 1
ATOM 2324 O O . GLU A 1 289 ? 24.633 9.504 -28.635 1.00 52.56 289 GLU A O 1
#

Radius of gyration: 21.24 Å; chains: 1; bounding box: 53×48×56 Å